Protein AF-A0A382W1J1-F1 (afdb_monomer_lite)

Structure (mmCIF, N/CA/C/O backbone):
data_AF-A0A382W1J1-F1
#
_entry.id   AF-A0A382W1J1-F1
#
loop_
_atom_site.group_PDB
_atom_site.id
_atom_site.type_symbol
_atom_site.label_atom_id
_atom_site.label_alt_id
_atom_site.label_comp_id
_atom_site.label_asym_id
_atom_site.label_entity_id
_atom_site.label_seq_id
_atom_site.pdbx_PDB_ins_code
_atom_site.Cartn_x
_atom_site.Cartn_y
_atom_site.Cartn_z
_atom_site.occupancy
_atom_site.B_iso_or_equiv
_atom_site.auth_seq_id
_atom_site.auth_comp_id
_atom_site.auth_asym_id
_atom_site.auth_atom_id
_atom_site.pdbx_PDB_model_num
ATOM 1 N N . THR A 1 1 ? 24.927 -1.829 -9.157 1.00 92.31 1 THR A N 1
ATOM 2 C CA . THR A 1 1 ? 23.643 -2.111 -9.835 1.00 92.31 1 THR A CA 1
ATOM 3 C C . THR A 1 1 ? 22.507 -2.369 -8.869 1.00 92.31 1 THR A C 1
ATOM 5 O O . THR A 1 1 ? 21.562 -1.602 -8.908 1.00 92.31 1 THR A O 1
ATOM 8 N N . PHE A 1 2 ? 22.600 -3.359 -7.969 1.00 94.81 2 PHE A N 1
ATOM 9 C CA . PHE A 1 2 ? 21.525 -3.687 -7.013 1.00 94.81 2 PHE A CA 1
ATOM 10 C C . PHE A 1 2 ? 20.925 -2.463 -6.293 1.00 94.81 2 PHE A C 1
ATOM 12 O O . PHE A 1 2 ? 19.729 -2.226 -6.403 1.00 94.81 2 PHE A O 1
ATOM 19 N N . LEU A 1 3 ? 21.763 -1.629 -5.662 1.00 96.56 3 LEU A N 1
ATOM 20 C CA . LEU A 1 3 ? 21.307 -0.434 -4.934 1.00 96.56 3 LEU A CA 1
ATOM 21 C C . LEU A 1 3 ? 20.592 0.605 -5.810 1.00 96.56 3 LEU A C 1
ATOM 23 O O . LEU A 1 3 ? 19.764 1.344 -5.303 1.00 96.56 3 LEU A O 1
ATOM 27 N N . LEU A 1 4 ? 20.888 0.680 -7.112 1.00 96.19 4 LEU A N 1
ATOM 28 C CA . LEU A 1 4 ? 20.143 1.568 -8.013 1.00 96.19 4 LEU A CA 1
ATOM 29 C C . LEU A 1 4 ? 18.718 1.044 -8.224 1.00 96.19 4 LEU A C 1
ATOM 31 O O . LEU A 1 4 ? 17.776 1.827 -8.263 1.00 96.19 4 LEU A O 1
ATOM 35 N N . GLY A 1 5 ? 18.552 -0.280 -8.299 1.00 94.50 5 GLY A N 1
ATOM 36 C CA . GLY A 1 5 ? 17.245 -0.921 -8.441 1.00 94.50 5 GLY A CA 1
ATOM 37 C C . GLY A 1 5 ? 16.321 -0.716 -7.242 1.00 94.50 5 GLY A C 1
ATOM 38 O O . GLY A 1 5 ? 15.107 -0.692 -7.407 1.00 94.50 5 GLY A O 1
ATOM 39 N N . THR A 1 6 ? 16.874 -0.494 -6.047 1.00 94.25 6 THR A N 1
ATOM 40 C CA . THR A 1 6 ? 16.085 -0.246 -4.832 1.00 94.25 6 THR A CA 1
ATOM 41 C C . THR A 1 6 ? 15.618 1.208 -4.691 1.00 94.25 6 THR A C 1
ATOM 43 O O . THR A 1 6 ? 14.900 1.527 -3.752 1.00 94.25 6 THR A O 1
ATOM 46 N N . MET A 1 7 ? 16.000 2.114 -5.603 1.00 93.94 7 MET A N 1
ATOM 47 C CA . MET A 1 7 ? 15.650 3.545 -5.536 1.00 93.94 7 MET A CA 1
ATOM 48 C C . MET A 1 7 ? 14.275 3.881 -6.138 1.00 93.94 7 MET A C 1
ATOM 50 O O . MET A 1 7 ? 13.914 5.057 -6.195 1.00 93.94 7 MET A O 1
ATOM 54 N N . LEU A 1 8 ? 13.510 2.870 -6.576 1.00 86.31 8 LEU A N 1
ATOM 55 C CA . LEU A 1 8 ? 12.153 2.928 -7.153 1.00 86.31 8 LEU A CA 1
ATOM 56 C C . LEU A 1 8 ? 12.030 3.634 -8.513 1.00 86.31 8 LEU A C 1
ATOM 58 O O . LEU A 1 8 ? 11.282 3.165 -9.369 1.00 86.31 8 LEU A O 1
ATOM 62 N N . GLY A 1 9 ? 12.734 4.748 -8.715 1.00 91.19 9 GLY A N 1
ATOM 63 C CA . GLY A 1 9 ? 12.686 5.553 -9.931 1.00 91.19 9 GLY A CA 1
ATOM 64 C C . GLY A 1 9 ? 13.569 6.801 -9.872 1.00 91.19 9 GLY A C 1
ATOM 65 O O . GLY A 1 9 ? 14.533 6.878 -9.104 1.00 91.19 9 GLY A O 1
ATOM 66 N N . GLY A 1 10 ? 13.244 7.791 -10.708 1.00 93.12 10 GLY A N 1
ATOM 67 C CA . GLY A 1 10 ? 13.960 9.067 -10.778 1.00 93.12 10 GLY A CA 1
ATOM 68 C C . GLY A 1 10 ? 15.378 8.914 -11.333 1.00 93.12 10 GLY A C 1
ATOM 69 O O . GLY A 1 10 ? 15.582 8.289 -12.371 1.00 93.12 10 GLY A O 1
ATOM 70 N N . TYR A 1 11 ? 16.371 9.467 -10.629 1.00 94.00 11 TYR A N 1
ATOM 71 C CA . TYR A 1 11 ? 17.765 9.519 -11.094 1.00 94.00 11 TYR A CA 1
ATOM 72 C C . TYR A 1 11 ? 18.415 8.148 -11.336 1.00 94.00 11 TYR A C 1
ATOM 74 O O . TYR A 1 11 ? 19.407 8.067 -12.054 1.00 94.00 11 TYR A O 1
ATOM 82 N N . SER A 1 12 ? 17.872 7.074 -10.758 1.00 95.50 12 SER A N 1
ATOM 83 C CA . SER A 1 12 ? 18.400 5.716 -10.931 1.00 95.50 12 SER A CA 1
ATOM 84 C C . SER A 1 12 ? 18.125 5.122 -12.317 1.00 95.50 12 SER A C 1
ATOM 86 O O . SER A 1 12 ? 18.888 4.267 -12.767 1.00 95.50 12 SER A O 1
ATOM 88 N N . ILE A 1 13 ? 17.068 5.570 -13.005 1.00 96.88 13 ILE A N 1
ATOM 89 C CA . ILE A 1 13 ? 16.537 4.892 -14.195 1.00 96.88 13 ILE A CA 1
ATOM 90 C C . ILE A 1 13 ? 17.520 4.928 -15.364 1.00 96.88 13 ILE A C 1
ATOM 92 O O . ILE A 1 13 ? 17.869 3.873 -15.884 1.00 96.88 13 ILE A O 1
ATOM 96 N N . ASN A 1 14 ? 18.024 6.105 -15.743 1.00 96.19 14 ASN A N 1
ATOM 97 C CA . ASN A 1 14 ? 18.955 6.208 -16.873 1.00 96.19 14 ASN A CA 1
ATOM 98 C C . ASN A 1 14 ? 20.249 5.427 -16.611 1.00 96.19 14 ASN A C 1
ATOM 100 O O . ASN A 1 14 ? 20.702 4.688 -17.478 1.00 96.19 14 ASN A O 1
ATOM 104 N N . SER A 1 15 ? 20.776 5.482 -15.383 1.00 96.94 15 SER A N 1
ATOM 105 C CA . SER A 1 15 ? 21.940 4.674 -15.012 1.00 96.94 15 SER A CA 1
ATOM 106 C C . SER A 1 15 ? 21.661 3.174 -15.114 1.00 96.94 15 SER A C 1
ATOM 108 O O . SER A 1 15 ? 22.522 2.433 -15.564 1.00 96.94 15 SER A O 1
ATOM 110 N N . LEU A 1 16 ? 20.474 2.698 -14.726 1.00 97.81 16 LEU A N 1
ATOM 111 C CA . LEU A 1 16 ? 20.108 1.290 -14.907 1.00 97.81 16 LEU A CA 1
ATOM 112 C C . LEU A 1 16 ? 20.005 0.903 -16.388 1.00 97.81 16 LEU A C 1
ATOM 114 O O . LEU A 1 16 ? 20.388 -0.209 -16.734 1.00 97.81 16 LEU A O 1
ATOM 118 N N . ILE A 1 17 ? 19.528 1.802 -17.252 1.00 97.69 17 ILE A N 1
ATOM 119 C CA . ILE A 1 17 ? 19.433 1.564 -18.699 1.00 97.69 17 ILE A CA 1
ATOM 120 C C . ILE A 1 17 ? 20.826 1.461 -19.328 1.00 97.69 17 ILE A C 1
ATOM 122 O O . ILE A 1 17 ? 21.066 0.531 -20.095 1.00 97.69 17 ILE A O 1
ATOM 126 N N . ASP A 1 18 ? 21.750 2.355 -18.970 1.00 97.44 18 ASP A N 1
ATOM 127 C CA . ASP A 1 18 ? 23.136 2.321 -19.459 1.00 97.44 18 ASP A CA 1
ATOM 128 C C . ASP A 1 18 ? 23.849 1.023 -19.039 1.00 97.44 18 ASP A C 1
ATOM 130 O O . ASP A 1 18 ? 24.614 0.431 -19.800 1.00 97.44 18 ASP A O 1
ATOM 134 N N . LEU A 1 19 ? 23.550 0.521 -17.836 1.00 98.06 19 LEU A N 1
ATOM 135 C CA . LEU A 1 19 ? 24.103 -0.735 -17.320 1.00 98.06 19 LEU A CA 1
ATOM 136 C C . LEU A 1 19 ? 23.607 -1.986 -18.075 1.00 98.06 19 LEU A C 1
ATOM 138 O O . LEU A 1 19 ? 24.171 -3.062 -17.888 1.00 98.06 19 LEU A O 1
ATOM 142 N N . LEU A 1 20 ? 22.597 -1.880 -18.949 1.00 98.12 20 LEU A N 1
ATOM 143 C CA . LEU A 1 20 ? 22.171 -2.991 -19.816 1.00 98.12 20 LEU A CA 1
ATOM 144 C C . LEU A 1 20 ? 23.195 -3.332 -20.907 1.00 98.12 20 LEU A C 1
ATOM 146 O O . LEU A 1 20 ? 23.093 -4.402 -21.507 1.00 98.12 20 LEU A O 1
ATOM 150 N N . ASP A 1 21 ? 24.153 -2.442 -21.174 1.00 97.50 21 ASP A N 1
ATOM 151 C CA . ASP A 1 21 ? 25.193 -2.629 -22.193 1.00 97.50 21 ASP A CA 1
ATOM 152 C C . ASP A 1 21 ? 26.496 -3.221 -21.626 1.00 97.50 21 ASP A C 1
ATOM 154 O O . ASP A 1 21 ? 27.476 -3.369 -22.353 1.00 97.50 21 ASP A O 1
ATOM 158 N N . ILE A 1 22 ? 26.522 -3.559 -20.332 1.00 97.94 22 ILE A N 1
ATOM 159 C CA . ILE A 1 22 ? 27.702 -4.086 -19.636 1.00 97.94 22 ILE A CA 1
ATOM 160 C C . ILE A 1 22 ? 27.385 -5.482 -19.095 1.00 97.94 22 ILE A C 1
ATOM 162 O O . ILE A 1 22 ? 26.578 -5.607 -18.169 1.00 97.94 22 ILE A O 1
ATOM 166 N N . ASP A 1 23 ? 28.046 -6.517 -19.621 1.00 96.69 23 ASP A N 1
ATOM 167 C CA . ASP A 1 23 ? 27.759 -7.932 -19.331 1.00 96.69 23 ASP A CA 1
ATOM 168 C C . ASP A 1 23 ? 27.715 -8.252 -17.827 1.00 96.69 23 ASP A C 1
ATOM 170 O O . ASP A 1 23 ? 26.811 -8.951 -17.366 1.00 96.69 23 ASP A O 1
ATOM 174 N N . GLU A 1 24 ? 28.629 -7.692 -17.026 1.00 97.56 24 GLU A N 1
ATOM 175 C CA . GLU A 1 24 ? 28.687 -7.935 -15.580 1.00 97.56 24 GLU A CA 1
ATOM 176 C C . GLU A 1 24 ? 27.502 -7.337 -14.807 1.00 97.56 24 GLU A C 1
ATOM 178 O O . GLU A 1 24 ? 27.236 -7.732 -13.669 1.00 97.56 24 GLU A O 1
ATOM 183 N N . THR A 1 25 ? 26.791 -6.366 -15.387 1.00 97.88 25 THR A N 1
ATOM 184 C CA . THR A 1 25 ? 25.726 -5.627 -14.694 1.00 97.88 25 THR A CA 1
ATOM 185 C C . THR A 1 25 ? 24.347 -5.768 -15.336 1.00 97.88 25 THR A C 1
ATOM 187 O O . THR A 1 25 ? 23.347 -5.585 -14.631 1.00 97.88 25 THR A O 1
ATOM 190 N N . ALA A 1 26 ? 24.279 -6.176 -16.605 1.00 97.56 26 ALA A N 1
ATOM 191 C CA . ALA A 1 26 ? 23.066 -6.203 -17.410 1.00 97.56 26 ALA A CA 1
ATOM 192 C C . ALA A 1 26 ? 21.951 -7.068 -16.811 1.00 97.56 26 ALA A C 1
ATOM 194 O O . ALA A 1 26 ? 20.813 -6.618 -16.719 1.00 97.56 26 ALA A O 1
ATOM 195 N N . GLU A 1 27 ? 22.259 -8.266 -16.305 1.00 97.88 27 GLU A N 1
ATOM 196 C CA . GLU A 1 27 ? 21.251 -9.150 -15.693 1.00 97.88 27 GLU A CA 1
ATOM 197 C C . GLU A 1 27 ? 20.629 -8.527 -14.428 1.00 97.88 27 GLU A C 1
ATOM 199 O O . GLU A 1 27 ? 19.420 -8.604 -14.209 1.00 97.88 27 GLU A O 1
ATOM 204 N N . THR A 1 28 ? 21.435 -7.856 -13.597 1.00 97.69 28 THR A N 1
ATOM 205 C CA . THR A 1 28 ? 20.925 -7.201 -12.379 1.00 97.69 28 THR A CA 1
ATOM 206 C C . THR A 1 28 ? 20.115 -5.950 -12.724 1.00 97.69 28 THR A C 1
ATOM 208 O O . THR A 1 28 ? 19.085 -5.696 -12.101 1.00 97.69 28 THR A O 1
ATOM 211 N N . ALA A 1 29 ? 20.550 -5.181 -13.727 1.00 98.00 29 ALA A N 1
ATOM 212 C CA . ALA A 1 29 ? 19.819 -4.015 -14.216 1.00 98.00 29 ALA A CA 1
ATOM 213 C C . ALA A 1 29 ? 18.485 -4.415 -14.866 1.00 98.00 29 ALA A C 1
ATOM 215 O O . ALA A 1 29 ? 17.458 -3.796 -14.594 1.00 98.00 29 ALA A O 1
ATOM 216 N N . CYS A 1 30 ? 18.485 -5.505 -15.639 1.00 98.19 30 CYS A N 1
ATOM 217 C CA . CYS A 1 30 ? 17.298 -6.108 -16.233 1.00 98.19 30 CYS A CA 1
ATOM 218 C C . CYS A 1 30 ? 16.258 -6.448 -15.167 1.00 98.19 30 CYS A C 1
ATOM 220 O O . CYS A 1 30 ? 15.118 -5.997 -15.262 1.00 98.19 30 CYS A O 1
ATOM 222 N N . LYS A 1 31 ? 16.651 -7.181 -14.116 1.00 97.00 31 LYS A N 1
ATOM 223 C CA . LYS A 1 31 ? 15.751 -7.537 -13.006 1.00 97.00 31 LYS A CA 1
ATOM 224 C C . LYS A 1 31 ? 15.167 -6.308 -12.315 1.00 97.00 31 LYS A C 1
ATOM 226 O O . LYS A 1 31 ? 13.970 -6.284 -12.039 1.00 97.00 31 LYS A O 1
ATOM 231 N N . ALA A 1 32 ? 15.991 -5.289 -12.072 1.00 96.75 32 ALA A N 1
ATOM 232 C CA . ALA A 1 32 ? 15.550 -4.047 -11.446 1.00 96.75 32 ALA A CA 1
ATOM 233 C C . ALA A 1 32 ? 14.515 -3.294 -12.302 1.00 96.75 32 ALA A C 1
ATOM 235 O O . ALA A 1 32 ? 13.447 -2.941 -11.808 1.00 96.75 32 ALA A O 1
ATOM 236 N N . LEU A 1 33 ? 14.802 -3.079 -13.590 1.00 97.62 33 LEU A N 1
ATOM 237 C CA . LEU A 1 33 ? 13.910 -2.351 -14.498 1.00 97.62 33 LEU A CA 1
ATOM 238 C C . LEU A 1 33 ? 12.616 -3.119 -14.801 1.00 97.62 33 LEU A C 1
ATOM 240 O O . LEU A 1 33 ? 11.568 -2.497 -14.942 1.00 97.62 33 LEU A O 1
ATOM 244 N N . SER A 1 34 ? 12.665 -4.453 -14.823 1.00 97.50 34 SER A N 1
ATOM 245 C CA . SER A 1 34 ? 11.489 -5.319 -15.016 1.00 97.50 34 SER A CA 1
ATOM 246 C C . SER A 1 34 ? 10.417 -5.110 -13.934 1.00 97.50 34 SER A C 1
ATOM 248 O O . SER A 1 34 ? 9.225 -5.156 -14.221 1.00 97.50 34 SER A O 1
ATOM 250 N N . HIS A 1 35 ? 10.833 -4.789 -12.702 1.00 95.25 35 HIS A N 1
ATOM 251 C CA . HIS A 1 35 ? 9.934 -4.547 -11.565 1.00 95.25 35 HIS A CA 1
ATOM 252 C C . HIS A 1 35 ? 9.675 -3.055 -11.286 1.00 95.25 35 HIS A C 1
ATOM 254 O O . HIS A 1 35 ? 8.890 -2.720 -10.396 1.00 95.25 35 HIS A O 1
ATOM 260 N N . SER A 1 36 ? 10.322 -2.141 -12.016 1.00 94.81 36 SER A N 1
ATOM 261 C CA . SER A 1 36 ? 10.115 -0.703 -11.841 1.00 94.81 36 SER A CA 1
ATOM 262 C C . SER A 1 36 ? 8.945 -0.217 -12.692 1.00 94.81 36 SER A C 1
ATOM 264 O O . SER A 1 36 ? 8.911 -0.411 -13.904 1.00 94.81 36 SER A O 1
ATOM 266 N N . ILE A 1 37 ? 7.993 0.460 -12.050 1.00 96.38 37 ILE A N 1
ATOM 267 C CA . ILE A 1 37 ? 6.827 1.067 -12.713 1.00 96.38 37 ILE A CA 1
ATOM 268 C C . ILE A 1 37 ? 7.016 2.567 -12.983 1.00 96.38 37 ILE A C 1
ATOM 270 O O . ILE A 1 37 ? 6.306 3.157 -13.793 1.00 96.38 37 ILE A O 1
ATOM 274 N N . LEU A 1 38 ? 7.989 3.203 -12.324 1.00 96.19 38 LEU A N 1
ATOM 275 C CA . LEU A 1 38 ? 8.254 4.645 -12.400 1.00 96.19 38 LEU A CA 1
ATOM 276 C C . LEU A 1 38 ? 9.214 4.980 -13.554 1.00 96.19 38 LEU A C 1
ATOM 278 O O . LEU A 1 38 ? 10.194 5.702 -13.372 1.00 96.19 38 LEU A O 1
ATOM 282 N N . ILE A 1 39 ? 8.929 4.431 -14.737 1.00 95.12 39 ILE A N 1
ATOM 283 C CA . ILE A 1 39 ? 9.782 4.521 -15.931 1.00 95.12 39 ILE A CA 1
ATOM 284 C C . ILE A 1 39 ? 9.547 5.820 -16.719 1.00 95.12 39 ILE A C 1
ATOM 286 O O . ILE A 1 39 ? 10.489 6.386 -17.267 1.00 95.12 39 ILE A O 1
ATOM 290 N N . TYR A 1 40 ? 8.305 6.316 -16.749 1.00 91.50 40 TYR A N 1
ATOM 291 C CA . TYR A 1 40 ? 7.906 7.600 -17.347 1.00 91.50 40 TYR A CA 1
ATOM 292 C C . TYR A 1 40 ? 8.577 7.909 -18.703 1.00 91.50 40 TYR A C 1
ATOM 294 O O . TYR A 1 40 ? 8.338 7.213 -19.689 1.00 91.50 40 TYR A O 1
ATOM 302 N N . GLU A 1 41 ? 9.393 8.965 -18.765 1.00 90.69 41 GLU A N 1
ATOM 303 C CA . GLU A 1 41 ? 10.059 9.458 -19.976 1.00 90.69 41 GLU A CA 1
ATOM 304 C C . GLU A 1 41 ? 11.098 8.482 -20.543 1.00 90.69 41 GLU A C 1
ATOM 306 O O . GLU A 1 41 ? 11.311 8.446 -21.753 1.00 90.69 41 GLU A O 1
ATOM 311 N N . ALA A 1 42 ? 11.682 7.628 -19.699 1.00 95.44 42 ALA A N 1
ATOM 312 C CA . ALA A 1 42 ? 12.686 6.653 -20.109 1.00 95.44 42 ALA A CA 1
ATOM 313 C C . ALA A 1 42 ? 12.083 5.422 -20.808 1.00 95.44 42 ALA A C 1
ATOM 315 O O . ALA A 1 42 ? 12.816 4.571 -21.312 1.00 95.44 42 ALA A O 1
ATOM 316 N N . TYR A 1 43 ? 10.749 5.327 -20.864 1.00 97.38 43 TYR A N 1
ATOM 317 C CA . TYR A 1 43 ? 10.035 4.216 -21.490 1.00 97.38 43 TYR A CA 1
ATOM 318 C C . TYR A 1 43 ? 10.475 3.995 -22.937 1.00 97.38 43 TYR A C 1
ATOM 320 O O . TYR A 1 43 ? 10.813 2.874 -23.316 1.00 97.38 43 TYR A O 1
ATOM 328 N N . GLN A 1 44 ? 10.501 5.072 -23.730 1.00 96.75 44 GLN A N 1
ATOM 329 C CA . GLN A 1 44 ? 10.843 4.975 -25.147 1.00 96.75 44 GLN A CA 1
ATOM 330 C C . GLN A 1 44 ? 12.293 4.524 -25.330 1.00 96.75 44 GLN A C 1
ATOM 332 O O . GLN A 1 44 ? 12.563 3.686 -26.179 1.00 96.75 44 GLN A O 1
ATOM 337 N N . SER A 1 45 ? 13.206 4.990 -24.474 1.00 95.94 45 SER A N 1
ATOM 338 C CA . SER A 1 45 ? 14.611 4.577 -24.500 1.00 95.94 45 SER A CA 1
ATOM 339 C C . SER A 1 45 ? 14.775 3.068 -24.301 1.00 95.94 45 SER A C 1
ATOM 341 O O . SER A 1 45 ? 15.576 2.443 -24.993 1.00 95.94 45 SER A O 1
ATOM 343 N N . VAL A 1 46 ? 14.009 2.461 -23.385 1.00 97.69 46 VAL A N 1
ATOM 344 C CA . VAL A 1 46 ? 14.032 1.001 -23.179 1.00 97.69 46 VAL A CA 1
ATOM 345 C C . VAL A 1 46 ? 13.393 0.269 -24.357 1.00 97.69 46 VAL A C 1
ATOM 347 O O . VAL A 1 46 ? 13.944 -0.731 -24.820 1.00 97.69 46 VAL A O 1
ATOM 350 N N . LEU A 1 47 ? 12.273 0.780 -24.876 1.00 97.75 47 LEU A N 1
ATOM 351 C CA . LEU A 1 47 ? 11.581 0.191 -26.020 1.00 97.75 47 LEU A CA 1
ATOM 352 C C . LEU A 1 47 ? 12.456 0.202 -27.284 1.00 97.75 47 LEU A C 1
ATOM 354 O O . LEU A 1 47 ? 12.639 -0.842 -27.902 1.00 97.75 47 LEU A O 1
ATOM 358 N N . ASP A 1 48 ? 13.078 1.328 -27.625 1.00 97.31 48 ASP A N 1
ATOM 359 C CA . ASP A 1 48 ? 13.971 1.444 -28.785 1.00 97.31 48 ASP A CA 1
ATOM 360 C C . ASP A 1 48 ? 15.212 0.553 -28.625 1.00 97.31 48 ASP A C 1
ATOM 362 O O . ASP A 1 48 ? 15.639 -0.132 -29.561 1.00 97.31 48 ASP A O 1
ATOM 366 N N . LYS A 1 49 ? 15.773 0.497 -27.408 1.00 97.88 49 LYS A N 1
ATOM 367 C CA . LYS A 1 49 ? 16.904 -0.382 -27.082 1.00 97.88 49 LYS A CA 1
ATOM 368 C C . LYS A 1 49 ? 16.534 -1.867 -27.206 1.00 97.88 49 LYS A C 1
ATOM 370 O O . LYS A 1 49 ? 17.379 -2.677 -27.591 1.00 97.88 49 LYS A O 1
ATOM 375 N N . SER A 1 50 ? 15.277 -2.238 -26.957 1.00 97.81 50 SER A N 1
ATOM 376 C CA . SER A 1 50 ? 14.800 -3.625 -27.073 1.00 97.81 50 SER A CA 1
ATOM 377 C C . SER A 1 50 ? 14.922 -4.214 -28.483 1.00 97.81 50 SER A C 1
ATOM 379 O O . SER A 1 50 ? 14.991 -5.434 -28.627 1.00 97.81 50 SER A O 1
ATOM 381 N N . ALA A 1 51 ? 15.032 -3.370 -29.516 1.00 96.62 51 ALA A N 1
ATOM 382 C CA . ALA A 1 51 ? 15.235 -3.814 -30.892 1.00 96.62 51 ALA A CA 1
ATOM 383 C C . ALA A 1 51 ? 16.593 -4.507 -31.119 1.00 96.62 51 ALA A C 1
ATOM 385 O O . ALA A 1 51 ? 16.745 -5.250 -32.087 1.00 96.62 51 ALA A O 1
ATOM 386 N N . HIS A 1 52 ? 17.587 -4.259 -30.257 1.00 96.75 52 HIS A N 1
ATOM 387 C CA . HIS A 1 52 ? 18.955 -4.758 -30.440 1.00 96.75 52 HIS A CA 1
ATOM 388 C C . HIS A 1 52 ? 19.659 -5.218 -29.151 1.00 96.75 52 HIS A C 1
ATOM 390 O O . HIS A 1 52 ? 20.726 -5.820 -29.238 1.00 96.75 52 HIS A O 1
ATOM 396 N N . ASN A 1 53 ? 19.085 -4.991 -27.964 1.00 98.12 53 ASN A N 1
ATOM 397 C CA . ASN A 1 53 ? 19.605 -5.494 -26.689 1.00 98.12 53 ASN A CA 1
ATOM 398 C C . ASN A 1 53 ? 18.632 -6.525 -26.083 1.00 98.12 53 ASN A C 1
ATOM 400 O O . ASN A 1 53 ? 17.477 -6.217 -25.776 1.00 98.12 53 ASN A O 1
ATOM 404 N N . ALA A 1 54 ? 19.114 -7.754 -25.874 1.00 98.12 54 ALA A N 1
ATOM 405 C CA . ALA A 1 54 ? 18.301 -8.863 -25.372 1.00 98.12 54 ALA A CA 1
ATOM 406 C C . ALA A 1 54 ? 17.758 -8.634 -23.948 1.00 98.12 54 ALA A C 1
ATOM 408 O O . ALA A 1 54 ? 16.665 -9.100 -23.633 1.00 98.12 54 ALA A O 1
ATOM 409 N N . TYR A 1 55 ? 18.476 -7.903 -23.091 1.00 98.50 55 TYR A N 1
ATOM 410 C CA . TYR A 1 55 ? 18.003 -7.556 -21.749 1.00 98.50 55 TYR A CA 1
ATOM 411 C C . TYR A 1 55 ? 16.901 -6.496 -21.796 1.00 98.50 55 TYR A C 1
ATOM 413 O O . TYR A 1 55 ? 15.889 -6.639 -21.118 1.00 98.50 55 TYR A O 1
ATOM 421 N N . ALA A 1 56 ? 17.038 -5.480 -22.652 1.00 98.38 56 ALA A N 1
ATOM 422 C CA . ALA A 1 56 ? 15.963 -4.515 -22.882 1.00 98.38 56 ALA A CA 1
ATOM 423 C C . ALA A 1 56 ? 14.697 -5.193 -23.432 1.00 98.38 56 ALA A C 1
ATOM 425 O O . ALA A 1 56 ? 13.591 -4.874 -23.000 1.00 98.38 56 ALA A O 1
ATOM 426 N N . LYS A 1 57 ? 14.846 -6.196 -24.310 1.00 98.44 57 LYS A N 1
ATOM 427 C CA . LYS A 1 57 ? 13.719 -7.021 -24.770 1.00 98.44 57 LYS A CA 1
ATOM 428 C C . LYS A 1 57 ? 13.044 -7.787 -23.633 1.00 98.44 57 LYS A C 1
ATOM 430 O O . LYS A 1 57 ? 11.820 -7.750 -23.546 1.00 98.44 57 LYS A O 1
ATOM 435 N N . LYS A 1 58 ? 13.817 -8.410 -22.735 1.00 98.50 58 LYS A N 1
ATOM 436 C CA . LYS A 1 58 ? 13.273 -9.070 -21.534 1.00 98.50 58 LYS A CA 1
ATOM 437 C C . LYS A 1 58 ? 12.483 -8.099 -20.650 1.00 98.50 58 LYS A C 1
ATOM 439 O O . LYS A 1 58 ? 11.412 -8.464 -20.185 1.00 98.50 58 LYS A O 1
ATOM 444 N N . ILE A 1 59 ? 12.978 -6.874 -20.450 1.00 98.56 59 ILE A N 1
ATOM 445 C CA . ILE A 1 59 ? 12.275 -5.844 -19.665 1.00 98.56 59 ILE A CA 1
ATOM 446 C C . ILE A 1 59 ? 10.920 -5.503 -20.302 1.00 98.56 59 ILE A C 1
ATOM 448 O O . ILE A 1 59 ? 9.900 -5.498 -19.619 1.00 98.56 59 ILE A O 1
ATOM 452 N N . VAL A 1 60 ? 10.895 -5.259 -21.616 1.00 98.50 60 VAL A N 1
ATOM 453 C CA . VAL A 1 60 ? 9.657 -4.963 -22.356 1.00 98.50 60 VAL A CA 1
ATOM 454 C C . VAL A 1 60 ? 8.657 -6.123 -22.255 1.00 98.50 60 VAL A C 1
ATOM 456 O O . VAL A 1 60 ? 7.475 -5.899 -21.998 1.00 98.50 60 VAL A O 1
ATOM 459 N N . ASP A 1 61 ? 9.123 -7.367 -22.382 1.00 98.38 61 ASP A N 1
ATOM 460 C CA . ASP A 1 61 ? 8.273 -8.557 -22.241 1.00 98.38 61 ASP A CA 1
ATOM 461 C C . ASP A 1 61 ? 7.739 -8.725 -20.808 1.00 98.38 61 ASP A C 1
ATOM 463 O O . ASP A 1 61 ? 6.577 -9.086 -20.603 1.00 98.38 61 ASP A O 1
ATOM 467 N N . SER A 1 62 ? 8.561 -8.407 -19.808 1.00 98.50 62 SER A N 1
ATOM 468 C CA . SER A 1 62 ? 8.191 -8.409 -18.390 1.00 98.50 62 SER A CA 1
ATOM 469 C C . SER A 1 62 ?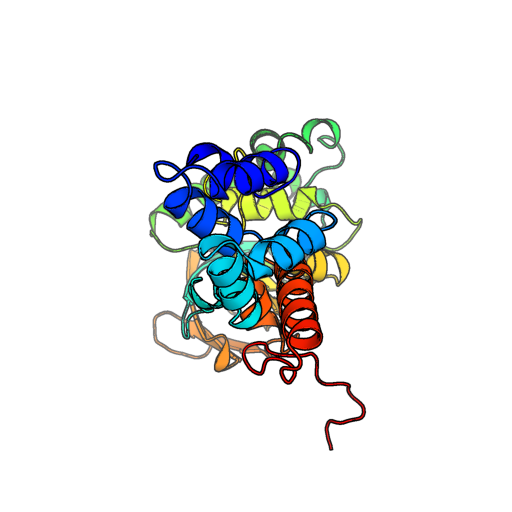 7.096 -7.376 -18.083 1.00 98.50 62 SER A C 1
ATOM 471 O O . SER A 1 62 ? 6.077 -7.692 -17.462 1.00 98.50 62 SER A O 1
ATOM 473 N N . TRP A 1 63 ? 7.218 -6.155 -18.614 1.00 98.56 63 TRP A N 1
ATOM 474 C CA . TRP A 1 63 ? 6.170 -5.138 -18.492 1.00 98.56 63 TRP A CA 1
ATOM 475 C C . TRP A 1 63 ? 4.876 -5.554 -19.192 1.00 98.56 63 TRP A C 1
ATOM 477 O O . TRP A 1 63 ? 3.795 -5.397 -18.618 1.00 98.56 63 TRP A O 1
A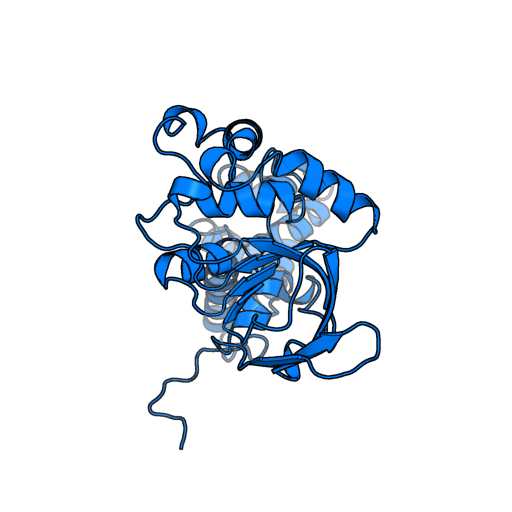TOM 487 N N . ALA A 1 64 ? 4.968 -6.129 -20.395 1.00 98.38 64 ALA A N 1
ATOM 488 C CA . ALA A 1 64 ? 3.813 -6.605 -21.154 1.00 98.38 64 ALA A CA 1
ATOM 489 C C . ALA A 1 64 ? 3.081 -7.781 -20.479 1.00 98.38 64 ALA A C 1
ATOM 491 O O . ALA A 1 64 ? 1.871 -7.941 -20.668 1.00 98.38 64 ALA A O 1
ATOM 492 N N . SER A 1 65 ? 3.799 -8.592 -19.698 1.00 97.88 65 SER A N 1
ATOM 493 C CA . SER A 1 65 ? 3.260 -9.716 -18.918 1.00 97.88 65 SER A CA 1
ATOM 494 C C . SER A 1 65 ? 2.875 -9.349 -17.480 1.00 97.88 65 SER A C 1
ATOM 496 O O . SER A 1 65 ? 2.371 -10.202 -16.756 1.00 97.88 65 SER A O 1
ATOM 498 N N . ALA A 1 66 ? 3.039 -8.080 -17.087 1.00 98.38 66 ALA A N 1
ATOM 499 C CA . ALA A 1 66 ? 2.732 -7.570 -15.750 1.00 98.38 66 ALA A CA 1
ATOM 500 C C . ALA A 1 66 ? 3.521 -8.246 -14.610 1.00 98.38 66 ALA A C 1
ATOM 502 O O . ALA A 1 66 ? 3.013 -8.358 -13.494 1.00 98.38 66 ALA A O 1
ATOM 503 N N . GLU A 1 67 ? 4.775 -8.650 -14.841 1.00 97.88 67 GLU A N 1
ATOM 504 C CA . GLU A 1 67 ? 5.583 -9.348 -13.824 1.00 97.88 67 GLU A CA 1
ATOM 505 C C . GLU A 1 67 ? 5.788 -8.511 -12.549 1.00 97.88 67 GLU A C 1
ATOM 507 O O . GLU A 1 67 ? 5.771 -9.048 -11.441 1.00 97.88 67 GLU A O 1
ATOM 512 N N . TRP A 1 68 ? 5.879 -7.180 -12.678 1.00 97.44 68 TRP A N 1
ATOM 513 C CA . TRP A 1 68 ? 5.948 -6.233 -11.552 1.00 97.44 68 TRP A CA 1
ATOM 514 C C . TRP A 1 68 ? 4.762 -6.360 -10.573 1.00 97.44 68 TRP A C 1
ATOM 516 O O . TRP A 1 68 ? 4.873 -5.979 -9.406 1.00 97.44 68 TRP A O 1
ATOM 526 N N . PHE A 1 69 ? 3.626 -6.869 -11.057 1.00 98.38 69 PHE A N 1
ATOM 527 C CA . PHE A 1 69 ? 2.401 -7.101 -10.302 1.00 98.38 69 PHE A CA 1
ATOM 528 C C . PHE A 1 69 ? 2.257 -8.573 -9.909 1.00 98.38 69 PHE A C 1
ATOM 530 O O . PHE A 1 69 ? 1.996 -8.874 -8.746 1.00 98.38 69 PHE A O 1
ATOM 537 N N . THR A 1 70 ? 2.461 -9.504 -10.848 1.00 97.69 70 THR A N 1
ATOM 538 C CA . THR A 1 70 ? 2.243 -10.938 -10.595 1.00 97.69 70 THR A CA 1
ATOM 539 C C . THR A 1 70 ? 3.282 -11.562 -9.664 1.00 97.69 70 THR A C 1
ATOM 541 O O . THR A 1 70 ? 3.002 -12.597 -9.066 1.00 97.69 70 THR A O 1
ATOM 544 N N . SER A 1 71 ? 4.453 -10.937 -9.514 1.00 96.06 71 SER A N 1
ATOM 545 C CA . SER A 1 71 ? 5.485 -11.325 -8.540 1.00 96.06 71 SER A CA 1
ATOM 546 C C . SER A 1 71 ? 5.152 -10.934 -7.095 1.00 96.06 71 SER A C 1
ATOM 548 O O . SER A 1 71 ? 5.786 -11.440 -6.173 1.00 96.06 71 SER A O 1
ATOM 550 N N . LYS A 1 72 ? 4.166 -10.051 -6.879 1.00 95.88 72 LYS A N 1
ATOM 551 C CA . LYS A 1 72 ? 3.708 -9.659 -5.540 1.00 95.88 72 LYS A CA 1
ATOM 552 C C . LYS A 1 72 ? 2.679 -10.644 -4.999 1.00 95.88 72 LYS A C 1
ATOM 554 O O . LYS A 1 72 ? 1.857 -11.160 -5.766 1.00 95.88 72 LYS A O 1
ATOM 559 N N . GLU A 1 73 ? 2.679 -10.825 -3.682 1.00 95.69 73 GLU A N 1
ATOM 560 C CA . GLU A 1 73 ? 1.687 -11.637 -2.974 1.00 95.69 73 GLU A CA 1
ATOM 561 C C . GLU A 1 73 ? 0.268 -11.084 -3.197 1.00 95.69 73 GLU A C 1
ATOM 563 O O . GLU A 1 73 ? 0.045 -9.880 -3.025 1.00 95.69 73 GLU A O 1
ATOM 568 N N . PRO A 1 74 ? -0.698 -11.916 -3.622 1.00 97.12 74 PRO A N 1
ATOM 569 C CA . PRO A 1 74 ? -2.084 -11.491 -3.757 1.00 97.12 74 PRO A CA 1
ATOM 570 C C . PRO A 1 74 ? -2.723 -11.220 -2.390 1.00 97.12 74 PRO A C 1
ATOM 572 O O . PRO A 1 74 ? -2.262 -11.717 -1.363 1.00 97.12 74 PRO A O 1
ATOM 575 N N . LEU A 1 75 ? -3.831 -10.467 -2.383 1.00 97.12 75 LEU A N 1
ATOM 576 C CA . LEU A 1 75 ? -4.665 -10.339 -1.187 1.00 97.12 75 LEU A CA 1
ATOM 577 C C . LEU A 1 75 ? -5.084 -11.752 -0.722 1.00 97.12 75 LEU A C 1
ATOM 579 O O . LEU A 1 75 ? -5.668 -12.487 -1.522 1.00 97.12 75 LEU A O 1
ATOM 583 N N . PRO A 1 76 ? -4.785 -12.158 0.524 1.00 97.12 76 PRO A N 1
ATOM 584 C CA . PRO A 1 76 ? -5.064 -13.512 0.987 1.00 97.12 76 PRO A CA 1
ATOM 585 C C . PRO A 1 76 ? -6.567 -13.755 1.160 1.00 97.12 76 PRO A C 1
ATOM 587 O O . PRO A 1 76 ? -7.342 -12.837 1.433 1.00 97.12 76 PRO A O 1
ATOM 590 N N . GLU A 1 77 ? -6.976 -15.022 1.064 1.00 97.50 77 GLU A N 1
ATOM 591 C CA . GLU A 1 77 ? -8.379 -15.420 1.250 1.00 97.50 77 GLU A CA 1
ATOM 592 C C . GLU A 1 77 ? -8.891 -15.192 2.677 1.00 97.50 77 GLU A C 1
ATOM 594 O O . GLU A 1 77 ? -10.087 -14.972 2.875 1.00 97.50 77 GLU A O 1
ATOM 599 N N . SER A 1 78 ? -7.983 -15.202 3.655 1.00 97.88 78 SER A N 1
ATOM 600 C CA . SER A 1 78 ? -8.272 -14.959 5.066 1.00 97.88 78 SER A CA 1
ATOM 601 C C . SER A 1 78 ? -7.144 -14.173 5.734 1.00 97.88 78 SER A C 1
ATOM 603 O O . SER A 1 78 ? -5.972 -14.514 5.559 1.00 97.88 78 SER A O 1
ATOM 605 N N . ILE A 1 79 ? -7.489 -13.177 6.549 1.00 98.12 79 ILE A N 1
ATOM 606 C CA . ILE A 1 79 ? -6.550 -12.351 7.317 1.00 98.12 79 ILE A CA 1
ATOM 607 C C . ILE A 1 79 ? -6.922 -12.435 8.795 1.00 98.12 79 ILE A C 1
ATOM 609 O O . ILE A 1 79 ? -8.003 -11.995 9.184 1.00 98.12 79 ILE A O 1
ATOM 613 N N . ASN A 1 80 ? -6.026 -12.969 9.623 1.00 98.38 80 ASN A N 1
ATOM 614 C CA . ASN A 1 80 ? -6.183 -12.924 11.076 1.00 98.38 80 ASN A CA 1
ATOM 615 C C . ASN A 1 80 ? -5.657 -11.592 11.600 1.00 98.38 80 ASN A C 1
ATOM 617 O O . ASN A 1 80 ? -4.529 -11.225 11.284 1.00 98.38 80 ASN A O 1
ATOM 621 N N . ALA A 1 81 ? -6.449 -10.891 12.404 1.00 98.44 81 ALA A N 1
ATOM 622 C CA . ALA A 1 81 ? -6.084 -9.589 12.946 1.00 98.44 81 ALA A CA 1
ATOM 623 C C . ALA A 1 81 ? -6.581 -9.413 14.384 1.00 98.44 81 ALA A C 1
ATOM 625 O O . ALA A 1 81 ? -7.532 -10.065 14.821 1.00 98.44 81 ALA A O 1
ATOM 626 N N . VAL A 1 82 ? -5.945 -8.495 15.108 1.00 98.75 82 VAL A N 1
ATOM 627 C CA . VAL A 1 82 ? -6.362 -8.061 16.444 1.00 98.75 82 VAL A CA 1
ATOM 628 C C . VAL A 1 82 ? -6.998 -6.683 16.353 1.00 98.75 82 VAL A C 1
ATOM 630 O O . VAL A 1 82 ? -6.439 -5.753 15.772 1.00 98.75 82 VAL A O 1
ATOM 633 N N . VAL A 1 83 ? -8.171 -6.536 16.953 1.00 98.75 83 VAL A N 1
ATOM 634 C CA . VAL A 1 83 ? -8.938 -5.291 16.920 1.00 98.75 83 VAL A CA 1
ATOM 635 C C . VAL A 1 83 ? -8.304 -4.233 17.829 1.00 98.75 83 VAL A C 1
ATOM 637 O O . VAL A 1 83 ? -8.233 -4.404 19.046 1.00 98.75 83 VAL A O 1
ATOM 640 N N . PHE A 1 84 ? -7.925 -3.092 17.250 1.00 98.75 84 PHE A N 1
ATOM 641 C CA . PHE A 1 84 ? -7.684 -1.840 17.965 1.00 98.75 84 PHE A CA 1
ATOM 642 C C . PHE A 1 84 ? -8.895 -0.919 17.770 1.00 98.75 84 PHE A C 1
ATOM 644 O O . PHE A 1 84 ? -9.046 -0.294 16.720 1.00 98.75 84 PHE A O 1
ATOM 651 N N . ARG A 1 85 ? -9.790 -0.857 18.764 1.00 98.06 85 ARG A N 1
ATOM 652 C CA . ARG A 1 85 ? -11.070 -0.137 18.658 1.00 98.06 85 ARG A CA 1
ATOM 653 C C . ARG A 1 85 ? -11.023 1.262 19.274 1.00 98.06 85 ARG A C 1
ATOM 655 O O . ARG A 1 85 ? -10.616 1.423 20.420 1.00 98.06 85 ARG A O 1
ATOM 662 N N . VAL A 1 86 ? -11.533 2.252 18.548 1.00 97.94 86 VAL A N 1
ATOM 663 C CA . VAL A 1 86 ? -11.808 3.605 19.045 1.00 97.94 86 VAL A CA 1
ATOM 664 C C . VAL A 1 86 ? -13.305 3.876 18.924 1.00 97.94 86 VAL A C 1
ATOM 666 O O . VAL A 1 86 ? -13.841 3.937 17.820 1.00 97.94 86 VAL A O 1
ATOM 669 N N . ASP A 1 87 ? -13.981 4.020 20.064 1.00 95.94 87 ASP A N 1
ATOM 670 C CA . ASP A 1 87 ? -15.429 4.235 20.106 1.00 95.94 87 ASP A CA 1
ATOM 671 C C . ASP A 1 87 ? -15.837 5.622 19.584 1.00 95.94 87 ASP A C 1
ATOM 673 O O . ASP A 1 87 ? -15.182 6.641 19.835 1.00 95.94 87 ASP A O 1
ATOM 677 N N . GLY A 1 88 ? -16.980 5.657 18.903 1.00 96.50 88 GLY A N 1
ATOM 678 C CA . GLY A 1 88 ? -17.577 6.846 18.323 1.00 96.50 88 GLY A CA 1
ATOM 679 C C . GLY A 1 88 ? -16.883 7.312 17.045 1.00 96.50 88 GLY A C 1
ATOM 680 O O . GLY A 1 88 ? -16.385 6.533 16.231 1.00 96.50 88 GLY A O 1
ATOM 681 N N . GLU A 1 89 ? -16.897 8.628 16.847 1.00 97.50 89 GLU A N 1
ATOM 682 C CA . GLU A 1 89 ? -16.271 9.264 15.693 1.00 97.50 89 GLU A CA 1
ATOM 683 C C . GLU A 1 89 ? -14.781 9.514 15.946 1.00 97.50 89 GLU A C 1
ATOM 685 O O . GLU A 1 89 ? -14.411 10.155 16.933 1.00 97.50 89 GLU A O 1
ATOM 690 N N . THR A 1 90 ? -13.938 9.049 15.026 1.00 97.88 90 THR A N 1
ATOM 691 C CA . THR A 1 90 ? -12.520 9.399 14.919 1.00 97.88 90 THR A CA 1
ATOM 692 C C . THR A 1 90 ? -12.350 10.471 13.851 1.00 97.88 90 THR A C 1
ATOM 694 O O . THR A 1 90 ? -12.454 10.195 12.651 1.00 97.88 90 THR A O 1
ATOM 697 N N . ASN A 1 91 ? -12.025 11.689 14.277 1.00 97.00 91 ASN A N 1
ATOM 698 C CA . ASN A 1 91 ? -11.663 12.767 13.371 1.00 97.00 91 ASN A CA 1
ATOM 699 C C . ASN A 1 91 ? -10.193 12.639 12.944 1.00 97.00 91 ASN A C 1
ATOM 701 O O . ASN A 1 91 ? -9.338 12.163 13.689 1.00 97.00 91 ASN A O 1
ATOM 705 N N . THR A 1 92 ? -9.851 13.137 11.761 1.00 96.56 92 THR A N 1
ATOM 706 C CA . THR A 1 92 ? -8.450 13.253 11.322 1.00 96.56 92 THR A CA 1
ATOM 707 C C . THR A 1 92 ? -7.567 14.065 12.279 1.00 96.56 92 THR A C 1
ATOM 709 O O . THR A 1 92 ? -6.365 13.813 12.322 1.00 96.56 92 THR A O 1
ATOM 712 N N . ASP A 1 93 ? -8.118 14.998 13.066 1.00 96.69 93 ASP A N 1
ATOM 713 C CA . ASP A 1 93 ? -7.376 15.702 14.126 1.00 96.69 93 ASP A CA 1
ATOM 714 C C . ASP A 1 93 ? -7.043 14.796 15.324 1.00 96.69 93 ASP A C 1
ATOM 716 O O . ASP A 1 93 ? -5.997 14.981 15.937 1.00 96.69 93 ASP A O 1
ATOM 720 N N . ASP A 1 94 ? -7.856 13.770 15.607 1.00 97.69 94 ASP A N 1
ATOM 721 C CA . ASP A 1 94 ? -7.548 12.778 16.646 1.00 97.69 94 ASP A CA 1
ATOM 722 C C . ASP A 1 94 ? -6.324 11.935 16.247 1.00 97.69 94 ASP A C 1
ATOM 724 O O . ASP A 1 94 ? -5.514 11.561 17.091 1.00 97.69 94 ASP A O 1
ATOM 728 N N . LEU A 1 95 ? -6.157 11.662 14.949 1.00 97.88 95 LEU A N 1
ATOM 729 C CA . LEU A 1 95 ? -5.034 10.894 14.392 1.00 97.88 95 LEU A CA 1
ATOM 730 C C . LEU A 1 95 ? -3.800 11.758 14.075 1.00 97.88 95 LEU A C 1
ATOM 732 O O . LEU A 1 95 ? -2.670 11.270 14.078 1.00 97.88 95 LEU A O 1
ATOM 736 N N . SER A 1 96 ? -4.022 13.035 13.756 1.00 97.62 96 SER A N 1
ATOM 737 C CA . SER A 1 96 ? -3.003 14.012 13.364 1.00 97.62 96 SER A CA 1
ATOM 738 C C . SER A 1 96 ? -3.379 15.407 13.885 1.00 97.62 96 SER A C 1
ATOM 740 O O . SER A 1 96 ? -3.915 16.239 13.127 1.00 97.62 96 SER A O 1
ATOM 742 N N . PRO A 1 97 ? -3.094 15.685 15.172 1.00 96.50 97 PRO A N 1
ATOM 743 C CA . PRO A 1 97 ? -3.490 16.929 15.820 1.00 96.50 97 PRO A CA 1
ATOM 744 C C . PRO A 1 97 ? -2.931 18.159 15.109 1.00 96.50 97 PRO A C 1
ATOM 746 O O . PRO A 1 97 ? -1.758 18.206 14.731 1.00 96.50 97 PRO A O 1
ATOM 749 N N . ALA A 1 98 ? -3.748 19.202 14.962 1.00 95.06 98 ALA A N 1
ATOM 750 C CA . ALA A 1 98 ? -3.314 20.462 14.358 1.00 95.06 98 ALA A CA 1
ATOM 751 C C . ALA A 1 98 ? -2.151 21.127 15.119 1.00 95.06 98 ALA A C 1
ATOM 753 O O . ALA A 1 98 ? -1.316 21.781 14.498 1.00 95.06 98 ALA A O 1
ATOM 754 N N . THR A 1 99 ? -2.061 20.922 16.439 1.00 95.81 99 THR A N 1
ATOM 755 C CA . THR A 1 99 ? -0.952 21.421 17.275 1.00 95.81 99 THR A CA 1
ATOM 756 C C . THR A 1 99 ? 0.395 20.806 16.895 1.00 95.81 99 THR A C 1
ATOM 758 O O . THR A 1 99 ? 1.421 21.457 17.050 1.00 95.81 99 THR A O 1
ATOM 761 N N . GLU A 1 100 ? 0.385 19.608 16.307 1.00 96.94 100 GLU A N 1
ATOM 762 C CA . GLU A 1 100 ? 1.577 18.885 15.852 1.00 96.94 100 GLU A CA 1
ATOM 763 C C . GLU A 1 100 ? 1.764 18.966 14.332 1.00 96.94 100 GLU A C 1
ATOM 765 O O . GLU A 1 100 ? 2.475 18.166 13.728 1.00 96.94 100 GLU A O 1
ATOM 770 N N . ALA A 1 101 ? 1.130 19.934 13.660 1.00 96.50 101 ALA A N 1
ATOM 771 C CA . ALA A 1 101 ? 1.206 20.044 12.203 1.00 96.50 101 ALA A CA 1
ATOM 772 C C . ALA A 1 101 ? 2.642 20.219 11.670 1.00 96.50 101 ALA A C 1
ATOM 774 O O . ALA A 1 101 ? 2.928 19.807 10.546 1.00 96.50 101 ALA A O 1
ATOM 775 N N . TRP A 1 102 ? 3.534 20.801 12.475 1.00 97.25 102 TRP A N 1
ATOM 776 C CA . TRP A 1 102 ? 4.937 21.045 12.142 1.00 97.25 102 TRP A CA 1
ATOM 777 C C . TRP A 1 102 ? 5.756 19.752 11.982 1.00 97.25 102 TRP A C 1
ATOM 779 O O . TRP A 1 102 ? 6.703 19.738 11.200 1.00 97.25 102 TRP A O 1
ATOM 789 N N . SER A 1 103 ? 5.379 18.666 12.670 1.00 97.94 103 SER A N 1
ATOM 790 C CA . SER A 1 103 ? 6.107 17.390 12.642 1.00 97.94 103 SER A CA 1
ATOM 791 C C . SER A 1 103 ? 5.621 16.431 11.555 1.00 97.94 103 SER A C 1
ATOM 793 O O . SER A 1 103 ? 6.278 15.432 11.302 1.00 97.94 103 SER A O 1
ATOM 795 N N . ARG A 1 104 ? 4.522 16.741 10.848 1.00 97.81 104 ARG A N 1
ATOM 796 C CA . ARG A 1 104 ? 3.900 15.868 9.826 1.00 97.81 104 ARG A CA 1
ATOM 797 C C . ARG A 1 104 ? 4.850 15.250 8.785 1.00 97.81 104 ARG A C 1
ATOM 799 O O . ARG A 1 104 ? 4.562 14.127 8.370 1.00 97.81 104 ARG A O 1
ATOM 806 N N . PRO A 1 105 ? 5.907 15.937 8.303 1.00 97.56 105 PRO A N 1
ATOM 807 C CA . PRO A 1 105 ? 6.849 15.336 7.357 1.00 97.56 105 PRO A CA 1
ATOM 808 C C . PRO A 1 105 ? 7.699 14.208 7.961 1.00 97.56 105 PRO A C 1
ATOM 810 O O . PRO A 1 105 ? 8.138 13.326 7.228 1.00 97.56 105 PRO A O 1
ATOM 813 N N . ASP A 1 106 ? 7.918 14.224 9.276 1.00 98.31 106 ASP A N 1
ATOM 814 C CA . ASP A 1 106 ? 8.608 13.177 10.026 1.00 98.31 106 ASP A CA 1
ATOM 815 C C . ASP A 1 106 ? 7.564 12.192 10.576 1.00 98.31 106 ASP A C 1
ATOM 817 O O . ASP A 1 106 ? 6.991 12.394 11.646 1.00 98.31 106 ASP A O 1
ATOM 821 N N . ILE A 1 107 ? 7.252 11.153 9.793 1.00 98.56 107 ILE A N 1
ATOM 822 C CA . ILE A 1 107 ? 6.180 10.191 10.105 1.00 98.56 107 ILE A CA 1
ATOM 823 C C . ILE A 1 107 ? 6.378 9.523 11.481 1.00 98.56 107 ILE A C 1
ATOM 825 O O . ILE A 1 107 ? 5.432 9.573 12.270 1.00 98.56 107 ILE A O 1
ATOM 829 N N . PRO A 1 108 ? 7.554 8.948 11.817 1.00 98.56 108 PRO A N 1
ATOM 830 C CA . PRO A 1 108 ? 7.778 8.337 13.128 1.00 98.56 108 PRO A CA 1
ATOM 831 C C . PRO A 1 108 ? 7.552 9.299 14.293 1.00 98.56 108 PRO A C 1
ATOM 833 O O . PRO A 1 108 ? 6.949 8.916 15.299 1.00 98.56 108 PRO A O 1
ATOM 836 N N . LEU A 1 109 ? 8.026 10.544 14.155 1.00 98.50 109 LEU A N 1
ATOM 837 C CA . LEU A 1 109 ? 7.865 11.577 15.172 1.00 98.50 109 LEU A CA 1
ATOM 838 C C . LEU A 1 109 ? 6.399 11.997 15.304 1.00 98.50 109 LEU A C 1
ATOM 840 O O . LEU A 1 109 ? 5.859 12.031 16.408 1.00 98.50 109 LEU A O 1
ATOM 844 N N . HIS A 1 110 ? 5.737 12.290 14.185 1.00 98.56 110 HIS A N 1
ATOM 845 C CA . HIS A 1 110 ? 4.351 12.744 14.181 1.00 98.56 110 HIS A CA 1
ATOM 846 C C . HIS A 1 110 ? 3.387 11.678 14.712 1.00 98.56 110 HIS A C 1
ATOM 848 O O . HIS A 1 110 ? 2.443 11.996 15.437 1.00 98.56 110 HIS A O 1
ATOM 854 N N . ALA A 1 111 ? 3.648 10.405 14.407 1.00 98.31 111 ALA A N 1
ATOM 855 C CA . ALA A 1 111 ? 2.831 9.282 14.852 1.00 98.31 111 ALA A CA 1
ATOM 856 C C . ALA A 1 111 ? 2.807 9.115 16.383 1.00 98.31 111 ALA A C 1
ATOM 858 O O . ALA A 1 111 ? 1.893 8.475 16.904 1.00 98.31 111 ALA A O 1
ATOM 859 N N . GLN A 1 112 ? 3.749 9.717 17.124 1.00 98.12 112 GLN A N 1
ATOM 860 C CA . GLN A 1 112 ? 3.721 9.728 18.593 1.00 98.12 112 GLN A CA 1
ATOM 861 C C . GLN A 1 112 ? 2.535 10.525 19.164 1.00 98.12 112 GLN A C 1
ATOM 863 O O . GLN A 1 112 ? 2.125 10.303 20.299 1.00 98.12 112 GLN A O 1
ATOM 868 N N . ALA A 1 113 ? 1.961 11.445 18.382 1.00 97.94 113 ALA A N 1
ATOM 869 C CA . ALA A 1 113 ? 0.826 12.269 18.793 1.00 97.94 113 ALA A CA 1
ATOM 870 C C . ALA A 1 113 ? -0.544 11.646 18.466 1.00 97.94 113 ALA A C 1
ATOM 872 O O . ALA A 1 113 ? -1.581 12.259 18.731 1.00 97.94 113 ALA A O 1
ATOM 873 N N . MET A 1 114 ? -0.572 10.447 17.878 1.00 98.25 114 MET A N 1
ATOM 874 C CA . MET A 1 114 ? -1.806 9.772 17.484 1.00 98.25 114 MET A CA 1
ATOM 875 C C . MET A 1 114 ? -2.683 9.454 18.707 1.00 98.25 114 MET A C 1
ATOM 877 O O . MET A 1 114 ? -2.242 8.803 19.649 1.00 98.25 114 MET A O 1
ATOM 881 N N . LEU A 1 115 ? -3.948 9.888 18.668 1.00 98.06 115 LEU A N 1
ATOM 882 C CA . LEU A 1 115 ? -5.025 9.610 19.632 1.00 98.06 115 LEU A CA 1
ATOM 883 C C . LEU A 1 115 ? -4.827 10.127 21.064 1.00 98.06 115 LEU A C 1
ATOM 885 O O . LEU A 1 115 ? -5.685 9.884 21.911 1.00 98.06 115 LEU A O 1
ATOM 889 N N . VAL A 1 116 ? -3.774 10.896 21.348 1.00 96.06 116 VAL A N 1
ATOM 890 C CA . VAL A 1 116 ? -3.427 11.332 22.719 1.00 96.06 116 VAL A CA 1
ATOM 891 C C . VAL A 1 116 ? -4.507 12.175 23.413 1.00 96.06 116 VAL A C 1
ATOM 893 O O . VAL A 1 116 ? -4.536 12.252 24.635 1.00 96.06 116 VAL A O 1
ATOM 896 N N . LYS A 1 117 ? -5.402 12.819 22.649 1.00 93.62 117 LYS A N 1
ATOM 897 C CA . LYS A 1 117 ? -6.546 13.591 23.180 1.00 93.62 117 LYS A CA 1
ATOM 898 C C . LYS A 1 117 ? -7.841 12.779 23.278 1.00 93.62 117 LYS A C 1
ATOM 900 O O . LYS A 1 117 ? -8.802 13.253 23.879 1.00 93.62 117 LYS A O 1
ATOM 905 N N . LYS A 1 118 ? -7.882 11.601 22.653 1.00 94.12 118 LYS A N 1
ATOM 906 C CA . LYS A 1 118 ? -9.086 10.779 22.473 1.00 94.12 118 LYS A CA 1
ATOM 907 C C . LYS A 1 118 ? -9.098 9.558 23.387 1.00 94.12 118 LYS A C 1
ATOM 909 O O . LYS A 1 118 ? -10.161 9.139 23.830 1.00 94.12 118 LYS A O 1
ATOM 914 N N . MET A 1 119 ? -7.925 8.994 23.655 1.00 94.31 119 MET A N 1
ATOM 915 C CA . MET A 1 119 ? -7.741 7.764 24.414 1.00 94.31 119 MET A CA 1
ATOM 916 C C . MET A 1 119 ? -6.592 7.941 25.406 1.00 94.31 119 MET A C 1
ATOM 918 O O . MET A 1 119 ? -5.612 8.623 25.107 1.00 94.31 119 MET A O 1
ATOM 922 N N . ASP A 1 120 ? -6.705 7.315 26.577 1.00 93.94 120 ASP A N 1
ATOM 923 C CA . ASP A 1 120 ? -5.594 7.239 27.524 1.00 93.94 120 ASP A CA 1
ATOM 924 C C . ASP A 1 120 ? -4.559 6.218 27.034 1.00 93.94 120 ASP A C 1
ATOM 926 O O . ASP A 1 120 ? -4.913 5.098 26.666 1.00 93.94 120 ASP A O 1
ATOM 930 N N . LYS A 1 121 ? -3.281 6.610 27.017 1.00 95.19 121 LYS A N 1
ATOM 931 C CA . LYS A 1 121 ? -2.139 5.752 26.642 1.00 95.19 121 LYS A CA 1
ATOM 932 C C . LYS A 1 121 ? -2.365 4.907 25.362 1.00 95.19 121 LYS A C 1
ATOM 934 O O . LYS A 1 121 ? -2.194 3.681 25.385 1.00 95.19 121 LYS A O 1
ATOM 939 N N . PRO A 1 122 ? -2.705 5.528 24.214 1.00 96.94 122 PRO A N 1
ATOM 940 C CA . PRO A 1 122 ? -3.025 4.794 22.988 1.00 96.94 122 PRO A CA 1
ATOM 941 C C . PRO A 1 122 ? -1.843 3.959 22.481 1.00 96.94 122 PRO A C 1
ATOM 943 O O . PRO A 1 122 ? -2.030 2.820 22.062 1.00 96.94 122 PRO A O 1
ATOM 946 N N . LEU A 1 123 ? -0.617 4.483 22.576 1.00 97.62 123 LEU A N 1
ATOM 947 C CA . LEU A 1 123 ? 0.579 3.784 22.100 1.00 97.62 123 LEU A CA 1
ATOM 948 C C . LEU A 1 123 ? 0.942 2.580 22.978 1.00 97.62 123 LEU A C 1
ATOM 950 O O . LEU A 1 123 ? 1.269 1.526 22.448 1.00 97.62 123 LEU A O 1
ATOM 954 N N . GLU A 1 124 ? 0.814 2.688 24.305 1.00 98.06 124 GLU A N 1
ATOM 955 C CA . GLU A 1 124 ? 1.014 1.538 25.205 1.00 98.06 124 GLU A CA 1
ATOM 956 C C . GLU A 1 124 ? -0.007 0.427 24.910 1.00 98.06 124 GLU A C 1
ATOM 958 O O . GLU A 1 124 ? 0.325 -0.757 24.943 1.00 98.06 124 GLU A O 1
ATOM 963 N N . THR A 1 125 ? -1.245 0.808 24.576 1.00 98.12 125 THR A N 1
ATOM 964 C CA . THR A 1 125 ? -2.289 -0.140 24.170 1.00 98.12 125 THR A CA 1
ATOM 965 C C . THR A 1 125 ? -1.926 -0.839 22.861 1.00 98.12 125 THR A C 1
ATOM 967 O O . THR A 1 125 ? -2.042 -2.059 22.779 1.00 98.12 125 THR A O 1
ATOM 970 N N . ILE A 1 126 ? -1.445 -0.095 21.859 1.00 98.19 126 ILE A N 1
ATOM 971 C CA . ILE A 1 126 ? -0.972 -0.656 20.584 1.00 98.19 126 ILE A CA 1
ATOM 972 C C . ILE A 1 126 ? 0.145 -1.675 20.826 1.00 98.19 126 ILE A C 1
ATOM 974 O O . ILE A 1 126 ? 0.049 -2.801 20.342 1.00 98.19 126 ILE A O 1
ATOM 978 N N . GLU A 1 127 ? 1.170 -1.316 21.601 1.00 98.00 127 GLU A N 1
ATOM 979 C CA . GLU A 1 127 ? 2.304 -2.209 21.862 1.00 98.00 127 GLU A CA 1
ATOM 980 C C . GLU A 1 127 ? 1.872 -3.481 22.598 1.00 98.00 127 GLU A C 1
ATOM 982 O O . GLU A 1 127 ? 2.251 -4.579 22.197 1.00 98.00 127 GLU A O 1
ATOM 987 N N . LYS A 1 128 ? 0.978 -3.367 23.588 1.00 98.25 128 LYS A N 1
ATOM 988 C CA . LYS A 1 128 ? 0.412 -4.534 24.277 1.00 98.25 128 LYS A CA 1
ATOM 989 C C . LYS A 1 128 ? -0.363 -5.458 23.333 1.00 98.25 128 LYS A C 1
ATOM 991 O O . LYS A 1 128 ? -0.319 -6.674 23.484 1.00 98.25 128 LYS A O 1
ATOM 996 N N . LEU A 1 129 ? -1.107 -4.910 22.373 1.00 98.19 129 LEU A N 1
ATOM 997 C CA . LEU A 1 129 ? -1.847 -5.730 21.410 1.00 98.19 129 LEU A CA 1
ATOM 998 C C . LEU A 1 129 ? -0.918 -6.422 20.408 1.00 98.19 129 LEU A C 1
ATOM 1000 O O . LEU A 1 129 ? -1.192 -7.560 20.031 1.00 98.19 129 LEU A O 1
ATOM 1004 N N . LYS A 1 130 ? 0.197 -5.784 20.024 1.00 97.50 130 LYS A N 1
ATOM 1005 C CA . LYS A 1 130 ? 1.216 -6.391 19.151 1.00 97.50 130 LYS A CA 1
ATOM 1006 C C . LYS A 1 130 ? 1.873 -7.629 19.764 1.00 97.50 130 LYS A C 1
ATOM 1008 O O . LYS A 1 130 ? 2.306 -8.499 19.013 1.00 97.50 130 LYS A O 1
ATOM 1013 N N . GLU A 1 131 ? 1.891 -7.768 21.093 1.00 97.56 131 GLU A N 1
ATOM 1014 C CA . GLU A 1 131 ? 2.396 -8.975 21.777 1.00 97.56 131 GLU A CA 1
ATOM 1015 C C . GLU A 1 131 ? 1.660 -10.260 21.355 1.00 97.56 131 GLU A C 1
ATOM 1017 O O . GLU A 1 131 ? 2.208 -11.353 21.486 1.00 97.56 131 GLU A O 1
ATOM 1022 N N . LYS A 1 132 ? 0.445 -10.148 20.797 1.00 96.38 132 LYS A N 1
ATOM 1023 C CA . LYS A 1 132 ? -0.304 -11.284 20.239 1.00 96.38 132 LYS A CA 1
ATOM 1024 C C . LYS A 1 132 ? 0.283 -11.840 18.934 1.00 96.38 132 LYS A C 1
ATOM 1026 O O . LYS A 1 132 ? -0.126 -12.914 18.507 1.00 96.38 132 LYS A O 1
ATOM 1031 N N . GLY A 1 133 ? 1.211 -11.130 18.289 1.00 96.69 133 GLY A N 1
ATOM 1032 C CA . GLY A 1 133 ? 1.888 -11.593 17.071 1.00 96.69 133 GLY A CA 1
ATOM 1033 C C . GLY A 1 133 ? 1.022 -11.593 15.805 1.00 96.69 133 GLY A C 1
ATOM 1034 O O . GLY A 1 133 ? 1.400 -12.210 14.814 1.00 96.69 133 GLY A O 1
ATOM 1035 N N . LEU A 1 134 ? -0.126 -10.912 15.832 1.00 97.62 134 LEU A N 1
ATOM 1036 C CA . LEU A 1 134 ? -1.028 -10.728 14.693 1.00 97.62 134 LEU A CA 1
ATOM 1037 C C . LEU A 1 134 ? -1.059 -9.249 14.273 1.00 97.62 134 LEU A C 1
ATOM 1039 O O . LEU A 1 134 ? -0.855 -8.377 15.125 1.00 97.62 134 LEU A O 1
ATOM 1043 N N . PRO A 1 135 ? -1.337 -8.940 12.992 1.00 97.75 135 PRO A N 1
ATOM 1044 C CA . PRO A 1 135 ? -1.518 -7.562 12.547 1.00 97.75 135 PRO A CA 1
ATOM 1045 C C . PRO A 1 135 ? -2.693 -6.902 13.276 1.00 97.75 135 PRO A C 1
ATOM 1047 O O . PRO A 1 135 ? -3.666 -7.558 13.658 1.00 97.75 135 PRO A O 1
ATOM 1050 N N . LEU A 1 136 ? -2.614 -5.585 13.460 1.00 98.69 136 LEU A N 1
ATOM 1051 C CA . LEU A 1 136 ? -3.686 -4.814 14.086 1.00 98.69 136 LEU A CA 1
ATOM 1052 C C . LEU A 1 136 ? -4.655 -4.278 13.028 1.00 98.69 136 LEU A C 1
ATOM 1054 O O . LEU A 1 136 ? -4.236 -3.775 11.987 1.00 98.69 136 LEU A O 1
ATOM 1058 N N . ALA A 1 137 ? -5.951 -4.330 13.329 1.00 98.69 137 ALA A N 1
ATOM 1059 C CA . ALA A 1 137 ? -6.991 -3.657 12.561 1.00 98.69 137 ALA A CA 1
ATOM 1060 C C . ALA A 1 137 ? -7.479 -2.424 13.325 1.00 98.69 137 ALA A C 1
ATOM 1062 O O . ALA A 1 137 ? -7.938 -2.540 14.463 1.00 98.69 137 ALA A O 1
ATOM 1063 N N . TYR A 1 138 ? -7.405 -1.249 12.699 1.00 98.81 138 TYR A N 1
ATOM 1064 C CA . TYR A 1 138 ? -8.001 -0.037 13.248 1.00 98.81 138 TYR A CA 1
ATOM 1065 C C . TYR A 1 138 ? -9.519 -0.107 13.082 1.00 98.81 138 TYR A C 1
ATOM 1067 O O . TYR A 1 138 ? -9.998 -0.206 11.955 1.00 98.81 138 TYR A O 1
ATOM 1075 N N . VAL A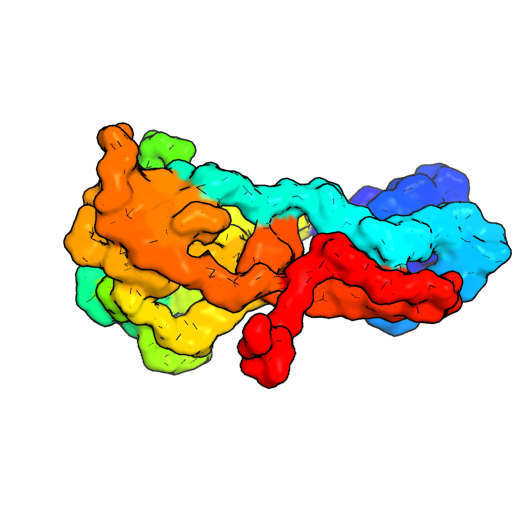 1 139 ? -10.278 -0.036 14.174 1.00 98.81 139 VAL A N 1
ATOM 1076 C CA . VAL A 1 139 ? -11.742 -0.164 14.157 1.00 98.81 139 VAL A CA 1
ATOM 1077 C C . VAL A 1 139 ? -12.400 1.066 14.775 1.00 98.81 139 VAL A C 1
ATOM 1079 O O . VAL A 1 139 ? -12.038 1.461 15.881 1.00 98.81 139 VAL A O 1
ATOM 1082 N N . GLY A 1 140 ? -13.397 1.650 14.107 1.00 98.25 140 GLY A N 1
ATOM 1083 C CA . GLY A 1 140 ? -14.194 2.745 14.672 1.00 98.25 140 GLY A CA 1
ATOM 1084 C C . GLY A 1 140 ? -15.610 2.828 14.106 1.00 98.25 140 GLY A C 1
ATOM 1085 O O . GLY A 1 140 ? -15.882 2.332 13.015 1.00 98.25 140 GLY A O 1
ATOM 1086 N N . ASP A 1 141 ? -16.530 3.460 14.838 1.00 98.12 141 ASP A N 1
ATOM 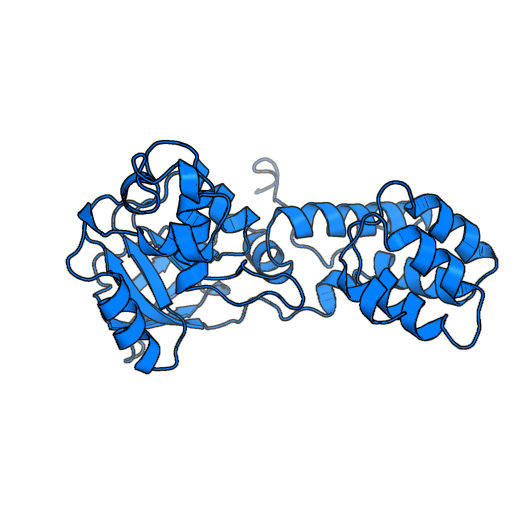1087 C CA . ASP A 1 141 ? -17.925 3.580 14.386 1.00 98.12 141 ASP A CA 1
ATOM 1088 C C . ASP A 1 141 ? -18.025 4.534 13.183 1.00 98.12 141 ASP A C 1
ATOM 1090 O O . ASP A 1 141 ? -18.663 4.220 12.179 1.00 98.12 141 ASP A O 1
ATOM 1094 N N . VAL A 1 142 ? -17.325 5.673 13.249 1.00 98.25 142 VAL A N 1
ATOM 1095 C CA . VAL A 1 142 ? -17.136 6.603 12.126 1.00 98.25 142 VAL A CA 1
ATOM 1096 C C . VAL A 1 142 ? -15.661 6.997 12.053 1.00 98.25 142 VAL A C 1
ATOM 1098 O O . VAL A 1 142 ? -15.107 7.486 13.034 1.00 98.25 142 VAL A O 1
ATOM 1101 N N . VAL A 1 143 ? -15.007 6.807 10.907 1.00 98.19 143 VAL A N 1
ATOM 1102 C CA . VAL A 1 143 ? -13.549 6.945 10.773 1.00 98.19 143 VAL A CA 1
ATOM 1103 C C . VAL A 1 143 ? -13.166 8.007 9.746 1.00 98.19 143 VAL A C 1
ATOM 1105 O O . VAL A 1 143 ? -13.644 8.013 8.610 1.00 98.19 143 VAL A O 1
ATOM 1108 N N . GLY A 1 144 ? -12.231 8.877 10.126 1.00 96.75 144 GLY A N 1
ATOM 1109 C CA . GLY A 1 144 ? -11.497 9.730 9.195 1.00 96.75 144 GLY A CA 1
ATOM 1110 C C . GLY A 1 144 ? -12.237 10.990 8.755 1.00 96.75 144 GLY A C 1
ATOM 1111 O O . GLY A 1 144 ? -11.923 11.552 7.705 1.00 96.75 144 GLY A O 1
ATOM 1112 N N . THR A 1 145 ? -13.217 11.452 9.528 1.00 96.00 145 THR A N 1
ATOM 1113 C CA . THR A 1 145 ? -13.932 12.699 9.234 1.00 96.00 145 THR A CA 1
ATOM 1114 C C . THR A 1 145 ? -13.025 13.927 9.375 1.00 96.00 145 THR A C 1
ATOM 1116 O O . THR A 1 145 ? -11.936 13.896 9.961 1.00 96.00 145 THR A O 1
ATOM 1119 N N . GLY A 1 146 ? -13.478 15.053 8.825 1.00 91.25 146 GLY A N 1
ATOM 1120 C CA . GLY A 1 146 ? -12.756 16.320 8.881 1.00 91.25 146 GLY A CA 1
ATOM 1121 C C . GLY A 1 146 ? -11.847 16.553 7.675 1.00 91.25 146 GLY A C 1
ATOM 1122 O O . GLY A 1 146 ? -12.175 16.208 6.542 1.00 91.25 146 GLY A O 1
ATOM 1123 N N . SER A 1 147 ? -10.734 17.247 7.906 1.00 84.81 147 SER A N 1
ATOM 1124 C CA . SER A 1 147 ? -9.874 17.749 6.832 1.00 84.81 147 SER A CA 1
ATOM 1125 C C . SER A 1 147 ? -9.033 16.657 6.171 1.00 84.81 147 SER A C 1
ATOM 1127 O O . SER A 1 147 ? -8.518 15.773 6.849 1.00 84.81 147 SER A O 1
ATOM 1129 N N . SER A 1 148 ? -8.782 16.797 4.867 1.00 86.12 148 SER A N 1
ATOM 1130 C CA . SER A 1 148 ? -7.821 15.950 4.154 1.00 86.12 148 SER A CA 1
ATOM 1131 C C . SER A 1 148 ? -6.414 16.123 4.731 1.00 86.12 148 SER A C 1
ATOM 1133 O O . SER A 1 148 ? -5.787 17.174 4.575 1.00 86.12 148 SER A O 1
ATOM 1135 N N . ARG A 1 149 ? -5.925 15.103 5.442 1.00 88.56 149 ARG A N 1
ATOM 1136 C CA . ARG A 1 149 ? -4.594 15.087 6.057 1.00 88.56 149 ARG A CA 1
ATOM 1137 C C . ARG A 1 149 ? -3.979 13.706 5.907 1.00 88.56 149 ARG A C 1
ATOM 1139 O O . ARG A 1 149 ? -4.267 12.808 6.691 1.00 88.56 149 ARG A O 1
ATOM 1146 N N . LYS A 1 150 ? -3.065 13.554 4.945 1.00 95.06 150 LYS A N 1
ATOM 1147 C CA . LYS A 1 150 ? -2.311 12.303 4.746 1.00 95.06 150 LYS A CA 1
ATOM 1148 C C . LYS A 1 150 ? -1.544 11.863 6.000 1.00 95.06 150 LYS A C 1
ATOM 1150 O O . LYS A 1 150 ? -1.367 10.676 6.233 1.00 95.06 150 LYS A O 1
ATOM 1155 N N . SER A 1 151 ? -1.146 12.804 6.852 1.00 97.31 151 SER A N 1
ATOM 1156 C CA . SER A 1 151 ? -0.515 12.497 8.136 1.00 97.31 151 SER A CA 1
ATOM 1157 C C . SER A 1 151 ? -1.388 11.643 9.063 1.00 97.31 151 SER A C 1
ATOM 1159 O O . SER A 1 151 ? -0.834 10.864 9.825 1.00 97.31 151 SER A O 1
ATOM 1161 N N . ALA A 1 152 ? -2.723 11.723 8.974 1.00 97.81 152 ALA A N 1
ATOM 1162 C CA . ALA A 1 152 ? -3.619 10.887 9.773 1.00 97.81 152 ALA A CA 1
ATOM 1163 C C . ALA A 1 152 ? -3.481 9.400 9.416 1.00 97.81 152 ALA A C 1
ATOM 1165 O O . ALA A 1 152 ? -3.277 8.580 10.308 1.00 97.81 152 ALA A O 1
ATOM 1166 N N . ILE A 1 153 ? -3.520 9.054 8.120 1.00 97.81 153 ILE A N 1
ATOM 1167 C CA . ILE A 1 153 ? -3.290 7.665 7.700 1.00 97.81 153 ILE A CA 1
ATOM 1168 C C . ILE A 1 153 ? -1.841 7.247 7.963 1.00 97.81 153 ILE A C 1
ATOM 1170 O O . ILE A 1 153 ? -1.611 6.132 8.409 1.00 97.81 153 ILE A O 1
ATOM 1174 N N . ASN A 1 154 ? -0.864 8.145 7.768 1.00 98.12 154 ASN A N 1
ATOM 1175 C CA . ASN A 1 154 ? 0.540 7.822 8.017 1.00 98.12 154 ASN A CA 1
ATOM 1176 C C . ASN A 1 154 ? 0.761 7.406 9.477 1.00 98.12 154 ASN A C 1
ATOM 1178 O O . ASN A 1 154 ? 1.488 6.451 9.708 1.00 98.12 154 ASN A O 1
ATOM 1182 N N . SER A 1 155 ? 0.122 8.078 10.443 1.00 98.38 155 SER A N 1
ATOM 1183 C CA . SER A 1 155 ? 0.195 7.695 11.857 1.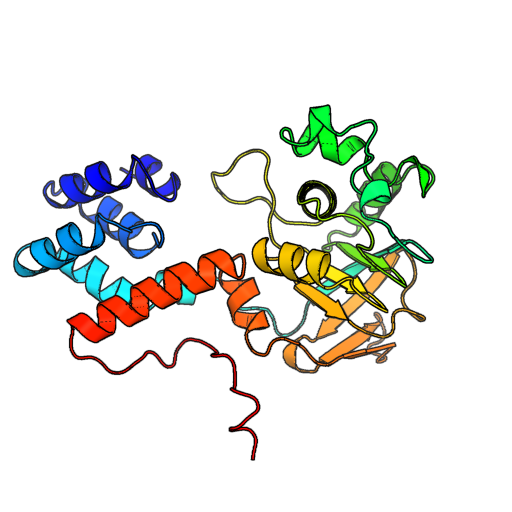00 98.38 155 SER A CA 1
ATOM 1184 C C . SER A 1 155 ? -0.398 6.307 12.111 1.00 98.38 155 SER A C 1
ATOM 1186 O O . SER A 1 155 ? 0.222 5.500 12.800 1.00 98.38 155 SER A O 1
ATOM 1188 N N . VAL A 1 156 ? -1.563 6.002 11.523 1.00 98.38 156 VAL A N 1
ATOM 1189 C CA . VAL A 1 156 ? -2.192 4.674 11.642 1.00 98.38 156 VAL A CA 1
ATOM 1190 C C . VAL A 1 156 ? -1.271 3.595 11.068 1.00 98.38 156 VAL A C 1
ATOM 1192 O O . VAL A 1 156 ? -0.964 2.622 11.751 1.00 98.38 156 VAL A O 1
ATOM 1195 N N . LEU A 1 157 ? -0.767 3.787 9.846 1.00 98.38 157 LEU A N 1
ATOM 1196 C CA . LEU A 1 157 ? 0.088 2.807 9.169 1.00 98.38 157 LEU A CA 1
ATOM 1197 C C . LEU A 1 157 ? 1.478 2.692 9.793 1.00 98.38 157 LEU A C 1
ATOM 1199 O O . LEU A 1 157 ? 2.076 1.621 9.765 1.00 98.38 157 LEU A O 1
ATOM 1203 N N . TRP A 1 158 ? 2.001 3.761 10.391 1.00 98.62 158 TRP A N 1
ATOM 1204 C CA . TRP A 1 158 ? 3.250 3.684 11.144 1.00 98.62 158 TRP A CA 1
ATOM 1205 C C . TRP A 1 158 ? 3.150 2.666 12.284 1.00 98.62 158 TRP A C 1
ATOM 1207 O O . TRP A 1 158 ? 4.072 1.887 12.511 1.00 98.62 158 TRP A O 1
ATOM 1217 N N . HIS A 1 159 ? 2.004 2.633 12.965 1.00 98.38 159 HIS A N 1
ATOM 1218 C CA . HIS A 1 159 ? 1.791 1.743 14.102 1.00 98.38 159 HIS A CA 1
ATOM 1219 C C . HIS A 1 159 ? 1.219 0.372 13.733 1.00 98.38 159 HIS A C 1
ATOM 1221 O O . HIS A 1 159 ? 1.464 -0.579 14.473 1.00 98.38 159 HIS A O 1
ATOM 1227 N N . MET A 1 160 ? 0.454 0.267 12.643 1.00 98.00 160 MET A N 1
ATOM 1228 C CA . MET A 1 160 ? -0.359 -0.920 12.309 1.00 98.00 160 MET A CA 1
ATOM 1229 C C . MET A 1 160 ? -0.129 -1.468 10.894 1.00 98.00 160 MET A C 1
ATOM 1231 O O . MET A 1 160 ? -0.739 -2.465 10.519 1.00 98.00 160 MET A O 1
ATOM 1235 N N . GLY A 1 161 ? 0.700 -0.801 10.097 1.00 97.12 161 GLY A N 1
ATOM 1236 C CA . GLY A 1 161 ? 1.106 -1.249 8.770 1.00 97.12 161 GLY A CA 1
ATOM 1237 C C . GLY A 1 161 ? 2.449 -1.975 8.788 1.00 97.12 161 GLY A C 1
ATOM 1238 O O . GLY A 1 161 ? 3.011 -2.283 9.838 1.00 97.12 161 GLY A O 1
ATOM 1239 N N . GLU A 1 162 ? 2.982 -2.197 7.595 1.00 95.56 162 GLU A N 1
ATOM 1240 C CA . GLU A 1 162 ? 4.207 -2.951 7.346 1.00 95.56 162 GLU A CA 1
ATOM 1241 C C . GLU A 1 162 ? 5.299 -2.045 6.777 1.00 95.56 162 GLU A C 1
ATOM 1243 O O . GLU A 1 162 ? 5.020 -1.107 6.022 1.00 95.56 162 GLU A O 1
ATOM 1248 N N . SER A 1 163 ? 6.554 -2.321 7.134 1.00 95.94 163 SER A N 1
ATOM 1249 C CA . SER A 1 163 ? 7.706 -1.610 6.583 1.00 95.94 163 SER A CA 1
ATOM 1250 C C . SER A 1 163 ? 7.836 -1.858 5.086 1.00 95.94 163 SER A C 1
ATOM 1252 O O . SER A 1 163 ? 7.630 -2.976 4.620 1.00 95.94 163 SER A O 1
ATOM 1254 N N . ILE A 1 164 ? 8.250 -0.835 4.343 1.00 94.56 164 ILE A N 1
ATOM 1255 C CA . ILE A 1 164 ? 8.514 -0.967 2.913 1.00 94.56 164 ILE A CA 1
ATOM 1256 C C . ILE A 1 164 ? 10.021 -1.099 2.700 1.00 94.56 164 ILE A C 1
ATOM 1258 O O . ILE A 1 164 ? 10.791 -0.240 3.138 1.00 94.56 164 ILE A O 1
ATOM 1262 N N . ASP A 1 165 ? 10.440 -2.146 1.993 1.00 93.31 165 ASP A N 1
ATOM 1263 C CA . ASP A 1 165 ? 11.852 -2.386 1.707 1.00 93.31 165 ASP A CA 1
ATOM 1264 C C . ASP A 1 165 ? 12.517 -1.163 1.063 1.00 93.31 165 ASP A C 1
ATOM 1266 O O . ASP A 1 165 ? 12.032 -0.593 0.083 1.00 93.31 165 ASP A O 1
ATOM 1270 N N . TYR A 1 166 ? 13.653 -0.762 1.639 1.00 95.06 166 TYR A N 1
ATOM 1271 C CA . TYR A 1 166 ? 14.494 0.356 1.192 1.00 95.06 166 TYR A CA 1
ATOM 1272 C C . TYR A 1 166 ? 13.839 1.751 1.216 1.00 95.06 166 TYR A C 1
ATOM 1274 O O . TYR A 1 166 ? 14.484 2.721 0.816 1.00 95.06 166 TYR A O 1
ATOM 1282 N N . ILE A 1 167 ? 12.613 1.894 1.737 1.00 95.44 167 ILE A N 1
ATOM 1283 C CA . ILE A 1 167 ? 11.969 3.193 1.970 1.00 95.44 167 ILE A CA 1
ATOM 1284 C C . ILE A 1 167 ? 11.963 3.477 3.478 1.00 95.44 167 ILE A C 1
ATOM 1286 O O . ILE A 1 167 ? 11.155 2.908 4.213 1.00 95.44 167 ILE A O 1
ATOM 1290 N N . PRO A 1 168 ? 12.839 4.363 3.978 1.00 97.00 168 PRO A N 1
ATOM 1291 C CA . PRO A 1 168 ? 12.906 4.639 5.404 1.00 97.00 168 PRO A CA 1
ATOM 1292 C C . PRO A 1 168 ? 11.674 5.408 5.890 1.00 97.00 168 PRO A C 1
ATOM 1294 O O . PRO A 1 168 ? 11.093 6.216 5.162 1.00 97.00 168 PRO A O 1
ATOM 1297 N N . ASN A 1 169 ? 11.338 5.211 7.168 1.00 97.12 169 ASN A N 1
ATOM 1298 C CA . ASN A 1 169 ? 10.359 6.010 7.910 1.00 97.12 169 ASN A CA 1
ATOM 1299 C C . ASN A 1 169 ? 8.966 6.067 7.261 1.00 97.12 169 ASN A C 1
ATOM 1301 O O . ASN A 1 169 ? 8.250 7.060 7.399 1.00 97.12 169 ASN A O 1
ATOM 1305 N N . LYS A 1 170 ? 8.571 5.009 6.546 1.00 96.88 170 LYS A N 1
ATOM 1306 C CA . LYS A 1 170 ? 7.259 4.903 5.913 1.00 96.88 170 LYS A CA 1
ATOM 1307 C C . LYS A 1 170 ? 6.790 3.454 5.875 1.00 96.88 170 LYS A C 1
ATOM 1309 O O . LYS A 1 170 ? 7.517 2.579 5.419 1.00 96.88 170 LYS A O 1
ATOM 1314 N N . ASN A 1 171 ? 5.534 3.259 6.259 1.00 97.50 171 ASN A N 1
ATOM 1315 C CA . ASN A 1 171 ? 4.858 1.971 6.181 1.00 97.50 171 ASN A CA 1
ATOM 1316 C C . ASN A 1 171 ? 3.752 1.987 5.111 1.00 97.50 171 ASN A C 1
ATOM 1318 O O . ASN A 1 171 ? 3.351 3.050 4.615 1.00 97.50 171 ASN A O 1
ATOM 1322 N N . THR A 1 172 ? 3.288 0.796 4.744 1.00 95.69 172 THR A N 1
ATOM 1323 C CA . THR A 1 172 ? 2.161 0.524 3.835 1.00 95.69 172 THR A CA 1
ATOM 1324 C C . THR A 1 172 ? 1.260 -0.561 4.435 1.00 95.69 172 THR A C 1
ATOM 1326 O O . THR A 1 172 ? 1.446 -0.937 5.591 1.00 95.69 172 THR A O 1
ATOM 1329 N N . GLY A 1 173 ? 0.275 -1.053 3.686 1.00 94.94 173 GLY A N 1
ATOM 1330 C CA . GLY A 1 173 ? -0.631 -2.088 4.170 1.00 94.94 173 GLY A CA 1
ATOM 1331 C C . GLY A 1 173 ? -1.556 -1.565 5.264 1.00 94.94 173 GLY A C 1
ATOM 1332 O O . GLY A 1 173 ? -1.940 -0.396 5.262 1.00 94.94 173 GLY A O 1
ATOM 1333 N N . GLY A 1 174 ? -1.885 -2.433 6.217 1.00 96.56 174 GLY A N 1
ATOM 1334 C CA . GLY A 1 174 ? -2.772 -2.121 7.335 1.00 96.56 174 GLY A CA 1
ATOM 1335 C C . GLY A 1 174 ? -4.255 -2.288 6.999 1.00 96.56 174 GLY A C 1
ATOM 1336 O O . GLY A 1 174 ? -4.669 -2.287 5.839 1.00 96.56 174 GLY A O 1
ATOM 1337 N N . ILE A 1 175 ? -5.062 -2.448 8.046 1.00 98.62 175 ILE A N 1
ATOM 1338 C CA . ILE A 1 175 ? -6.492 -2.754 7.948 1.00 98.62 175 ILE A CA 1
ATOM 1339 C C . ILE A 1 175 ? -7.271 -1.662 8.677 1.00 98.62 175 ILE A C 1
ATOM 1341 O O . ILE A 1 175 ? -6.963 -1.340 9.828 1.00 98.62 175 ILE A O 1
ATOM 1345 N N . VAL A 1 176 ? -8.292 -1.110 8.021 1.00 98.62 176 VAL A N 1
ATOM 1346 C CA . VAL A 1 176 ? -9.195 -0.117 8.616 1.00 98.62 176 VAL A CA 1
ATOM 1347 C C . VAL A 1 176 ? -10.631 -0.601 8.465 1.00 98.62 176 VAL A C 1
ATOM 1349 O O . VAL A 1 176 ? -11.135 -0.690 7.352 1.00 98.62 176 VAL A O 1
ATOM 1352 N N . LEU A 1 177 ? -11.304 -0.881 9.578 1.00 98.75 177 LEU A N 1
ATOM 1353 C CA . LEU A 1 177 ? -12.716 -1.254 9.611 1.00 98.75 177 LEU A CA 1
ATOM 1354 C C . LEU A 1 177 ? -13.528 -0.089 10.176 1.00 98.75 177 LEU A C 1
ATOM 1356 O O . LEU A 1 177 ? -13.244 0.411 11.267 1.00 98.75 177 LEU A O 1
ATOM 1360 N N . GLY A 1 178 ? -14.544 0.353 9.445 1.00 98.31 178 GLY A N 1
ATOM 1361 C CA . GLY A 1 178 ? -15.403 1.448 9.878 1.00 98.31 178 GLY A CA 1
ATOM 1362 C C . GLY A 1 178 ? -16.875 1.112 9.723 1.00 98.31 178 GLY A C 1
ATOM 1363 O O . GLY A 1 178 ? -17.269 0.609 8.678 1.00 98.31 178 GLY A O 1
ATOM 1364 N N . GLY A 1 179 ? -17.706 1.471 10.705 1.00 98.25 179 GLY A N 1
ATOM 1365 C CA . GLY A 1 179 ? -19.158 1.535 10.475 1.00 98.25 179 GLY A CA 1
ATOM 1366 C C . GLY A 1 179 ? -19.486 2.515 9.342 1.00 98.25 179 GLY A C 1
ATOM 1367 O O . GLY A 1 179 ? -20.306 2.246 8.465 1.00 98.25 179 GLY A O 1
ATOM 1368 N N . LYS A 1 180 ? -18.759 3.635 9.323 1.00 98.25 180 LYS A N 1
ATOM 1369 C CA . LYS A 1 180 ? -18.648 4.552 8.191 1.00 98.25 180 LYS A CA 1
ATOM 1370 C C . LYS A 1 180 ? -17.217 5.060 8.061 1.00 98.25 180 LYS A C 1
ATOM 1372 O O . LYS A 1 180 ? -16.609 5.432 9.060 1.00 98.25 180 LYS A O 1
ATOM 1377 N N . ILE A 1 181 ? -16.691 5.151 6.844 1.00 98.31 181 ILE A N 1
ATOM 1378 C CA . ILE A 1 181 ? -15.385 5.748 6.559 1.00 98.31 181 ILE A CA 1
ATOM 1379 C C . ILE A 1 181 ? -15.597 6.983 5.680 1.00 98.31 181 ILE A C 1
ATOM 1381 O O . ILE A 1 181 ? -16.275 6.948 4.653 1.00 98.31 181 ILE A O 1
ATOM 1385 N N . ALA A 1 182 ? -15.026 8.118 6.081 1.00 97.94 182 ALA A N 1
ATOM 1386 C CA . ALA A 1 182 ? -15.119 9.336 5.288 1.00 97.94 182 ALA A CA 1
ATOM 1387 C C . ALA A 1 182 ? -14.440 9.134 3.915 1.00 97.94 182 ALA A C 1
ATOM 1389 O O . ALA A 1 182 ? -13.294 8.678 3.877 1.00 97.94 182 ALA A O 1
ATOM 1390 N N . PRO A 1 183 ? -15.062 9.538 2.787 1.00 96.62 183 PRO A N 1
ATOM 1391 C CA . PRO A 1 183 ? -14.561 9.210 1.448 1.00 96.62 183 PRO A CA 1
ATOM 1392 C C . PRO A 1 183 ? -13.116 9.644 1.179 1.00 96.62 183 PRO A C 1
ATOM 1394 O O . PRO A 1 183 ? -12.360 8.937 0.523 1.00 96.62 183 PRO A O 1
ATOM 1397 N N . ILE A 1 184 ? -12.700 10.804 1.692 1.00 96.69 184 ILE A N 1
ATOM 1398 C CA . ILE A 1 184 ? -11.324 11.292 1.517 1.00 96.69 184 ILE A CA 1
ATOM 1399 C C . ILE A 1 184 ? -10.332 10.392 2.262 1.00 96.69 184 ILE A C 1
ATOM 1401 O O . ILE A 1 184 ? -9.276 10.063 1.723 1.00 96.69 184 ILE A O 1
ATOM 1405 N N . PHE A 1 185 ? -10.668 9.991 3.490 1.00 97.94 185 PHE A N 1
ATOM 1406 C CA . PHE A 1 185 ? -9.826 9.105 4.286 1.00 97.94 185 PHE A CA 1
ATOM 1407 C C . PHE A 1 185 ? -9.748 7.712 3.662 1.00 97.94 185 PHE A C 1
ATOM 1409 O O . PHE A 1 185 ? -8.651 7.175 3.550 1.00 97.94 185 PHE A O 1
ATOM 1416 N N . PHE A 1 186 ? -10.880 7.192 3.178 1.00 97.81 186 PHE A N 1
ATOM 1417 C CA . PHE A 1 186 ? -10.968 5.930 2.442 1.00 97.81 186 PHE A CA 1
ATOM 1418 C C . PHE A 1 186 ? -9.997 5.907 1.251 1.00 97.81 186 PHE A C 1
ATOM 1420 O O . PHE A 1 186 ? -9.057 5.119 1.244 1.00 97.81 186 PHE A O 1
ATOM 1427 N N . ASN A 1 187 ? -10.120 6.881 0.340 1.00 96.69 187 ASN A N 1
ATOM 1428 C CA . ASN A 1 187 ? -9.222 7.030 -0.812 1.00 96.69 187 ASN A CA 1
ATOM 1429 C C . ASN A 1 187 ? -7.747 7.134 -0.401 1.00 96.69 187 ASN A C 1
ATOM 1431 O O . ASN A 1 187 ? -6.863 6.585 -1.048 1.00 96.69 187 ASN A O 1
ATOM 1435 N N . THR A 1 188 ? -7.468 7.859 0.684 1.00 96.75 188 THR A N 1
ATOM 1436 C CA . THR A 1 188 ? -6.097 8.058 1.166 1.00 96.75 188 THR A CA 1
ATOM 1437 C C . THR A 1 188 ? -5.502 6.765 1.748 1.00 96.75 188 THR A C 1
ATOM 1439 O O . THR A 1 188 ? -4.290 6.554 1.646 1.00 96.75 188 THR A O 1
ATOM 1442 N N . ALA A 1 189 ? -6.335 5.905 2.342 1.00 97.06 189 ALA A N 1
ATOM 1443 C CA . ALA A 1 189 ? -5.961 4.574 2.811 1.00 97.06 189 ALA A CA 1
ATOM 1444 C C . ALA A 1 189 ? -5.658 3.636 1.629 1.00 97.06 189 ALA A C 1
ATOM 1446 O O . ALA A 1 189 ? -4.564 3.072 1.587 1.00 97.06 189 ALA A O 1
ATOM 1447 N N . GLU A 1 190 ? -6.540 3.580 0.625 1.00 95.62 190 GLU A N 1
ATOM 1448 C CA . GLU A 1 190 ? -6.335 2.817 -0.621 1.00 95.62 190 GLU A CA 1
ATOM 1449 C C . GLU A 1 190 ? -5.058 3.246 -1.358 1.00 95.62 190 GLU A C 1
ATOM 1451 O O . GLU A 1 190 ? -4.214 2.429 -1.728 1.00 95.62 190 GLU A O 1
ATOM 1456 N N . ASP A 1 191 ? -4.852 4.557 -1.517 1.00 96.50 191 ASP A N 1
ATOM 1457 C CA . ASP A 1 191 ? -3.658 5.117 -2.159 1.00 96.50 191 ASP A CA 1
ATOM 1458 C C . ASP A 1 191 ? -2.363 4.775 -1.400 1.00 96.50 191 ASP A C 1
ATOM 1460 O O . ASP A 1 191 ? -1.271 4.854 -1.970 1.00 96.50 191 ASP A O 1
ATOM 1464 N N . SER A 1 192 ? -2.469 4.420 -0.116 1.00 95.50 192 SER A N 1
ATOM 1465 C CA . SER A 1 192 ? -1.343 4.053 0.749 1.00 95.50 192 SER A CA 1
ATOM 1466 C C . SER A 1 192 ? -1.127 2.539 0.870 1.00 95.50 192 SER A C 1
ATOM 1468 O O . SER A 1 192 ? -0.190 2.132 1.561 1.00 95.50 192 SER A O 1
ATOM 1470 N N . GLY A 1 193 ? -1.948 1.728 0.194 1.00 96.19 193 GLY A N 1
ATOM 1471 C CA . GLY A 1 193 ? -1.871 0.264 0.204 1.00 96.19 193 GLY A CA 1
ATOM 1472 C C . GLY A 1 193 ? -2.635 -0.412 1.339 1.00 96.19 193 GLY A C 1
ATOM 1473 O O . GLY A 1 193 ? -2.480 -1.614 1.520 1.00 96.19 193 GLY A O 1
ATOM 1474 N N . ALA A 1 194 ? -3.434 0.334 2.103 1.00 97.69 194 ALA A N 1
ATOM 1475 C CA . ALA A 1 194 ? -4.264 -0.229 3.160 1.00 97.69 194 ALA A CA 1
ATOM 1476 C C . ALA A 1 194 ? -5.525 -0.898 2.603 1.00 97.69 194 ALA A C 1
ATOM 1478 O O . ALA A 1 194 ? -5.948 -0.611 1.484 1.00 97.69 194 ALA A O 1
ATOM 1479 N N . LEU A 1 195 ? -6.157 -1.729 3.433 1.00 98.44 195 LEU A N 1
ATOM 1480 C CA . LEU A 1 195 ? -7.457 -2.345 3.182 1.00 98.44 195 LEU A CA 1
ATOM 1481 C C . LEU A 1 195 ? -8.541 -1.666 4.045 1.00 98.44 195 LEU A C 1
ATOM 1483 O O . LEU A 1 195 ? -8.765 -2.086 5.188 1.00 98.44 195 LEU A O 1
ATOM 1487 N N . PRO A 1 196 ? -9.188 -0.592 3.555 1.00 98.25 196 PRO A N 1
ATOM 1488 C CA . PRO A 1 196 ? -10.345 -0.004 4.214 1.00 98.25 196 PRO A CA 1
ATOM 1489 C C . PRO A 1 196 ? -11.632 -0.771 3.867 1.00 98.25 196 PRO A C 1
ATOM 1491 O O . PRO A 1 196 ? -11.920 -1.022 2.700 1.00 98.25 196 PRO A O 1
ATOM 1494 N N . ILE A 1 197 ? -12.429 -1.120 4.878 1.00 98.56 197 ILE A N 1
ATOM 1495 C CA . ILE A 1 197 ? -13.692 -1.855 4.729 1.00 98.56 197 ILE A CA 1
ATOM 1496 C C . ILE A 1 197 ? -14.781 -1.150 5.544 1.00 98.56 197 ILE A C 1
ATOM 1498 O O . ILE A 1 197 ? -14.627 -0.930 6.748 1.00 98.56 197 ILE A O 1
ATOM 1502 N N . GLU A 1 198 ? -15.896 -0.815 4.890 1.00 98.50 198 GLU A N 1
ATOM 1503 C CA . GLU A 1 198 ? -17.118 -0.399 5.583 1.00 98.50 198 GLU A CA 1
ATOM 1504 C C . GLU A 1 198 ? -17.942 -1.640 5.965 1.00 98.50 198 GLU A C 1
ATOM 1506 O O . GLU A 1 198 ? -18.348 -2.413 5.099 1.00 98.50 198 GLU A O 1
ATOM 1511 N N . CYS A 1 199 ? -18.180 -1.856 7.260 1.00 98.44 199 CYS A N 1
ATOM 1512 C CA . CYS A 1 199 ? -18.922 -3.012 7.774 1.00 98.44 199 CYS A CA 1
ATOM 1513 C C . CYS A 1 199 ? -19.569 -2.700 9.130 1.00 98.44 199 CYS A C 1
ATOM 1515 O O . CYS A 1 199 ? -19.169 -1.752 9.802 1.00 98.44 199 CYS A O 1
ATOM 1517 N N . ASP A 1 200 ? -20.519 -3.518 9.600 1.00 98.12 200 ASP A N 1
ATOM 1518 C CA . ASP A 1 200 ? -20.997 -3.382 10.984 1.00 98.12 200 ASP A CA 1
ATOM 1519 C C . ASP A 1 200 ? -19.865 -3.723 11.966 1.00 98.12 200 ASP A C 1
ATOM 1521 O O . ASP A 1 200 ? -19.351 -4.842 11.982 1.00 98.12 200 ASP A O 1
ATOM 1525 N N . VAL A 1 201 ? -19.472 -2.750 12.785 1.00 98.38 201 VAL A N 1
ATOM 1526 C CA . VAL A 1 201 ? -18.401 -2.884 13.780 1.00 98.38 201 VAL A CA 1
ATOM 1527 C C . VAL A 1 201 ? -18.933 -3.072 15.202 1.00 98.38 201 VAL A C 1
ATOM 1529 O O . VAL A 1 201 ? -18.147 -3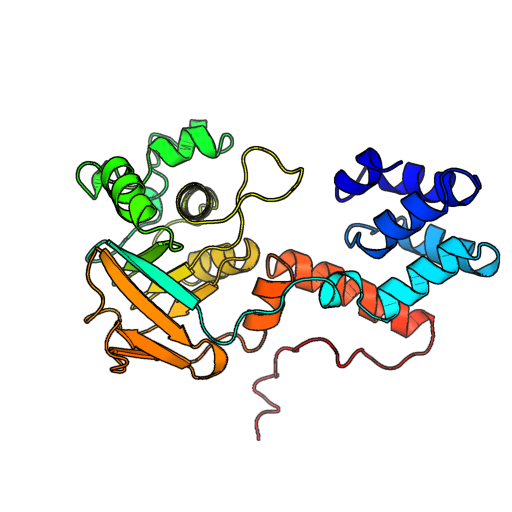.208 16.135 1.00 98.38 201 VAL A O 1
ATOM 1532 N N . SER A 1 202 ? -20.253 -3.102 15.412 1.00 97.62 202 SER A N 1
ATOM 1533 C CA . SER A 1 202 ? -20.879 -3.123 16.745 1.00 97.62 202 SER A CA 1
ATOM 1534 C C . SER A 1 202 ? -20.435 -4.300 17.626 1.00 97.62 202 SER A C 1
ATOM 1536 O O . SER A 1 202 ? -20.354 -4.168 18.849 1.00 97.62 202 SER A O 1
ATOM 1538 N N . LYS A 1 203 ? -20.095 -5.439 17.010 1.00 97.31 203 LYS A N 1
ATOM 1539 C CA . LYS A 1 203 ? -19.639 -6.659 17.694 1.00 97.31 203 LYS A CA 1
ATOM 1540 C C . LYS A 1 203 ? -18.122 -6.757 17.887 1.00 97.31 203 LYS A C 1
ATOM 1542 O O . LYS A 1 203 ? -17.687 -7.660 18.591 1.00 97.31 203 LYS A O 1
ATOM 1547 N N . LEU A 1 204 ? -17.332 -5.863 17.290 1.00 97.88 204 LEU A N 1
ATOM 1548 C CA . LEU A 1 204 ? -15.866 -5.885 17.359 1.00 97.88 204 LEU A CA 1
ATOM 1549 C C . LEU A 1 204 ? -15.392 -5.148 18.609 1.00 97.88 204 LEU A C 1
ATOM 1551 O O . LEU A 1 204 ? -15.673 -3.964 18.741 1.00 97.88 204 LEU A O 1
ATOM 1555 N N . LYS A 1 205 ? -14.673 -5.783 19.532 1.00 97.94 205 LYS A N 1
ATOM 1556 C CA . LYS A 1 205 ? -14.185 -5.134 20.762 1.00 97.94 205 LYS A CA 1
ATOM 1557 C C . LYS A 1 205 ? -12.666 -5.049 20.783 1.00 97.94 205 LYS A C 1
ATOM 1559 O O . LYS A 1 205 ? -11.974 -5.821 20.132 1.00 97.94 205 LYS A O 1
ATOM 1564 N N . MET A 1 206 ? -12.143 -4.092 21.549 1.00 98.12 206 MET A N 1
ATOM 1565 C CA . MET A 1 206 ? -10.701 -3.926 21.743 1.00 98.12 206 MET A CA 1
ATOM 1566 C C . MET A 1 206 ? -10.048 -5.247 22.178 1.00 98.12 206 MET A C 1
ATOM 1568 O O . MET A 1 206 ? -10.426 -5.819 23.198 1.00 98.12 206 MET A O 1
ATOM 1572 N N . GLY A 1 207 ? -9.039 -5.690 21.430 1.00 98.12 207 GLY A N 1
ATOM 1573 C CA . GLY A 1 207 ? -8.269 -6.902 21.700 1.00 98.12 207 GLY A CA 1
ATOM 1574 C C . GLY A 1 207 ? -8.873 -8.207 21.180 1.00 98.12 207 GLY A C 1
ATOM 1575 O O . GLY A 1 207 ? -8.220 -9.247 21.332 1.00 98.12 207 GLY A O 1
ATOM 1576 N N . ASP A 1 208 ? -10.057 -8.168 20.561 1.00 98.25 208 ASP A N 1
ATOM 1577 C CA . ASP A 1 208 ? -10.646 -9.333 19.899 1.00 98.25 208 ASP A CA 1
ATOM 1578 C C . ASP A 1 208 ? -9.737 -9.821 18.768 1.00 98.25 208 ASP A C 1
ATOM 1580 O O . ASP A 1 208 ? -9.162 -9.027 18.023 1.00 98.25 208 ASP A O 1
ATOM 1584 N N . GLU A 1 209 ? -9.632 -11.140 18.638 1.00 98.44 209 GLU A N 1
ATOM 1585 C CA . GLU A 1 209 ? -9.020 -11.794 17.484 1.00 98.44 209 GLU A CA 1
ATOM 1586 C C . GLU A 1 209 ? -10.116 -12.153 16.487 1.00 98.44 209 GLU A C 1
ATOM 1588 O O . GLU A 1 209 ? -11.088 -12.839 16.824 1.00 98.44 209 GLU A O 1
ATOM 1593 N N . ILE A 1 210 ? -9.955 -11.657 15.264 1.00 98.62 210 ILE A N 1
ATOM 1594 C CA . ILE A 1 210 ? -10.913 -11.814 14.176 1.00 98.62 210 ILE A CA 1
ATOM 1595 C C . ILE A 1 210 ? -10.229 -12.390 12.943 1.00 98.62 210 ILE A C 1
ATOM 1597 O O . ILE A 1 210 ? -9.028 -12.205 12.740 1.00 98.62 210 ILE A O 1
ATOM 1601 N N . THR A 1 211 ? -11.021 -13.029 12.090 1.00 98.75 211 THR A N 1
ATOM 1602 C CA . THR A 1 211 ? -10.607 -13.422 10.745 1.00 98.75 211 THR A CA 1
ATOM 1603 C C . THR A 1 211 ? -11.469 -12.683 9.734 1.00 98.75 211 THR A C 1
ATOM 1605 O O . THR A 1 211 ? -12.694 -12.794 9.746 1.00 98.75 211 THR A O 1
ATOM 1608 N N . ILE A 1 212 ? -10.829 -11.909 8.866 1.00 98.75 212 ILE A N 1
ATOM 1609 C CA . ILE A 1 212 ? -11.461 -11.215 7.745 1.00 98.75 212 ILE A CA 1
ATOM 1610 C C . ILE A 1 212 ? -11.331 -12.128 6.531 1.00 98.75 212 ILE A C 1
ATOM 1612 O O . ILE A 1 212 ? -10.226 -12.576 6.240 1.00 98.75 212 ILE A O 1
ATOM 1616 N N . HIS A 1 213 ? -12.429 -12.385 5.824 1.00 98.50 213 HIS A N 1
ATOM 1617 C CA . HIS A 1 213 ? -12.458 -13.187 4.597 1.00 98.50 213 HIS A CA 1
ATOM 1618 C C . HIS A 1 213 ? -12.803 -12.266 3.417 1.00 98.50 213 HIS A C 1
ATOM 1620 O O . HIS A 1 213 ? -13.988 -12.116 3.099 1.00 98.50 213 HIS A O 1
ATOM 1626 N N . PRO A 1 214 ? -11.817 -11.590 2.782 1.00 97.69 214 PRO A N 1
ATOM 1627 C CA . PRO A 1 214 ? -12.084 -10.473 1.872 1.00 97.69 214 PRO A CA 1
ATOM 1628 C C . PRO A 1 214 ? -12.976 -10.838 0.686 1.00 97.69 214 PRO A C 1
ATOM 1630 O O . PRO A 1 214 ? -13.893 -10.093 0.358 1.00 97.69 214 PRO A O 1
ATOM 1633 N N . PHE A 1 215 ? -12.754 -12.008 0.081 1.00 97.00 215 PHE A N 1
ATOM 1634 C CA . PHE A 1 215 ? -13.518 -12.463 -1.087 1.00 97.00 215 PHE A CA 1
ATOM 1635 C C . PHE A 1 215 ? -14.895 -13.037 -0.739 1.00 97.00 215 PHE A C 1
ATOM 1637 O O . PHE A 1 215 ? -15.751 -13.134 -1.612 1.00 97.00 215 PHE A O 1
ATOM 1644 N N . GLN A 1 216 ? -15.112 -13.424 0.521 1.00 97.75 216 GLN A N 1
ATOM 1645 C CA . GLN A 1 216 ? -16.417 -13.887 1.001 1.00 97.75 216 GLN A CA 1
ATOM 1646 C C . GLN A 1 216 ? -17.265 -12.743 1.567 1.00 97.75 216 GLN A C 1
ATOM 1648 O O . GLN A 1 216 ? -18.464 -12.924 1.761 1.00 97.75 216 GLN A O 1
ATOM 1653 N N . GLY A 1 217 ? -16.657 -11.587 1.855 1.00 98.06 217 GLY A N 1
ATOM 1654 C CA . GLY A 1 217 ? -17.365 -10.444 2.422 1.00 98.06 217 GLY A CA 1
ATOM 1655 C C . GLY A 1 217 ? -17.819 -10.670 3.863 1.00 98.06 217 GLY A C 1
ATOM 1656 O O . GLY A 1 217 ? -18.884 -10.198 4.256 1.00 98.06 217 GLY A O 1
ATOM 1657 N N . ILE A 1 218 ? -17.064 -11.435 4.661 1.00 98.56 218 ILE A N 1
ATOM 1658 C CA . ILE A 1 218 ? -17.430 -11.741 6.053 1.00 98.56 218 ILE A CA 1
ATOM 1659 C C . ILE A 1 218 ? -16.264 -11.549 7.022 1.00 98.56 218 ILE A C 1
ATOM 1661 O O . ILE A 1 218 ? -15.095 -11.711 6.671 1.00 98.56 218 ILE A O 1
ATOM 1665 N N . ILE A 1 219 ? -16.600 -11.244 8.274 1.00 98.75 219 ILE A N 1
ATOM 1666 C CA . ILE A 1 219 ? -15.676 -11.241 9.411 1.00 98.75 219 ILE A CA 1
ATOM 1667 C C . ILE A 1 219 ? -16.183 -12.252 10.434 1.00 98.75 219 ILE A C 1
ATOM 1669 O O . ILE A 1 219 ? -17.356 -12.210 10.820 1.00 98.75 219 ILE A O 1
ATOM 1673 N N . THR A 1 220 ? -15.305 -13.142 10.891 1.00 98.62 220 THR A N 1
ATOM 1674 C CA . THR A 1 220 ? -15.599 -14.146 11.918 1.00 98.62 220 THR A CA 1
ATOM 1675 C C . THR A 1 220 ? -14.801 -13.897 13.194 1.00 98.62 220 THR A C 1
ATOM 1677 O O . THR A 1 220 ? -13.687 -13.377 13.145 1.00 98.62 220 THR A O 1
ATOM 1680 N N . ASN A 1 221 ? -15.350 -14.287 14.343 1.00 96.88 221 ASN A N 1
ATOM 1681 C CA . ASN A 1 221 ? -14.591 -14.351 15.596 1.00 96.88 221 ASN A CA 1
ATOM 1682 C C . ASN A 1 221 ? -13.721 -15.624 15.663 1.00 96.88 221 ASN A C 1
ATOM 1684 O O . ASN A 1 221 ? -13.777 -16.481 14.779 1.00 96.88 221 ASN A O 1
ATOM 1688 N N . SER A 1 222 ? -12.965 -15.788 16.750 1.00 92.19 222 SER A N 1
ATOM 1689 C CA . SER A 1 222 ? -12.111 -16.962 16.995 1.00 92.19 222 SER A CA 1
ATOM 1690 C C . SER A 1 222 ? -12.854 -18.305 17.081 1.00 92.19 222 SER A C 1
ATOM 1692 O O . SER A 1 222 ? -12.230 -19.354 16.935 1.00 92.19 222 SER A O 1
ATOM 1694 N N . SER A 1 223 ? -14.177 -18.303 17.288 1.00 93.62 223 SER A N 1
ATOM 1695 C CA . SER A 1 223 ? -15.012 -19.515 17.247 1.00 93.62 223 SER A CA 1
ATOM 1696 C C . SER A 1 223 ? -15.571 -19.840 15.855 1.00 93.62 223 SER A C 1
ATOM 1698 O O . SER A 1 223 ? -16.241 -20.858 15.692 1.00 93.62 223 SER A O 1
ATOM 1700 N N . GLY A 1 224 ? -15.295 -18.997 14.852 1.00 94.56 224 GLY A N 1
ATOM 1701 C CA . GLY A 1 224 ? -15.799 -19.132 13.483 1.00 94.56 224 GLY A CA 1
ATOM 1702 C C . GLY A 1 224 ? -17.210 -18.574 13.265 1.00 94.56 224 GLY A C 1
ATOM 1703 O O . GLY A 1 224 ? -17.757 -18.715 12.176 1.00 94.56 224 GLY A O 1
ATOM 1704 N N . GLU A 1 225 ? -17.811 -17.925 14.265 1.00 97.50 225 GLU A N 1
ATOM 1705 C CA . GLU A 1 225 ? -19.110 -17.262 14.116 1.00 97.50 225 GLU A CA 1
ATOM 1706 C C . GLU A 1 225 ? -18.953 -15.975 13.298 1.00 97.50 225 GLU A C 1
ATOM 1708 O O . GLU A 1 225 ? -18.104 -15.137 13.610 1.00 97.50 225 GLU A O 1
ATOM 1713 N N . THR A 1 226 ? -19.797 -15.788 12.279 1.00 98.31 226 THR A N 1
ATOM 1714 C CA . THR A 1 226 ? -19.871 -14.539 11.512 1.00 98.31 226 THR A CA 1
ATOM 1715 C C . THR A 1 226 ? -20.406 -13.403 12.380 1.00 98.31 226 THR A C 1
ATOM 1717 O O . THR A 1 226 ? -21.560 -13.403 12.812 1.00 98.31 226 THR A O 1
ATOM 1720 N N . ILE A 1 227 ? -19.566 -12.396 12.600 1.00 98.00 227 ILE A N 1
ATOM 1721 C CA . ILE A 1 227 ? -19.883 -11.220 13.415 1.00 98.00 227 ILE A CA 1
ATOM 1722 C C . ILE A 1 227 ? -20.143 -9.967 12.579 1.00 98.00 227 ILE A C 1
ATOM 1724 O O . ILE A 1 227 ? -20.783 -9.048 13.082 1.00 98.00 227 ILE A O 1
ATOM 1728 N N . SER A 1 228 ? -19.704 -9.939 11.319 1.00 98.31 228 SER A N 1
ATOM 1729 C CA . SER A 1 228 ? -19.996 -8.858 10.375 1.00 98.31 228 SER A CA 1
ATOM 1730 C C . SER A 1 228 ? -19.961 -9.359 8.932 1.00 98.31 228 SER A C 1
ATOM 1732 O O . SER A 1 228 ? -19.308 -10.361 8.633 1.00 98.31 228 SER A O 1
ATOM 1734 N N . THR A 1 229 ? -20.653 -8.651 8.046 1.00 98.31 229 THR A N 1
ATOM 1735 C CA . THR A 1 229 ? -20.667 -8.880 6.596 1.00 98.31 229 THR A CA 1
ATOM 1736 C C . THR A 1 229 ? -20.429 -7.558 5.874 1.00 98.31 229 THR A C 1
ATOM 1738 O O . THR A 1 229 ? -20.837 -6.509 6.376 1.00 98.31 229 THR A O 1
ATOM 1741 N N . PHE A 1 230 ? -19.797 -7.596 4.708 1.00 98.12 230 PHE A N 1
ATOM 1742 C CA . PHE A 1 230 ? -19.457 -6.420 3.914 1.00 98.12 230 PHE A CA 1
ATOM 1743 C C . PHE A 1 230 ? -19.351 -6.758 2.428 1.00 98.12 230 PHE A C 1
ATOM 1745 O O . PHE A 1 230 ? -19.068 -7.895 2.062 1.00 98.12 230 PHE A O 1
ATOM 1752 N N . ASP A 1 231 ? -19.497 -5.737 1.589 1.00 95.62 231 ASP A N 1
ATOM 1753 C CA . ASP A 1 231 ? -19.149 -5.811 0.175 1.00 95.62 231 ASP A CA 1
ATOM 1754 C C . ASP A 1 231 ? -17.770 -5.178 -0.024 1.00 95.62 231 ASP A C 1
ATOM 1756 O O . ASP A 1 231 ? -17.530 -4.039 0.385 1.00 95.62 231 ASP A O 1
ATOM 1760 N N . LEU A 1 232 ? -16.840 -5.911 -0.641 1.00 95.25 232 LEU A N 1
ATOM 1761 C CA . LEU A 1 232 ? -15.506 -5.383 -0.912 1.00 95.25 232 LEU A CA 1
ATOM 1762 C C . LEU A 1 232 ? -15.567 -4.401 -2.087 1.00 95.25 232 LEU A C 1
ATOM 1764 O O . LEU A 1 232 ? -15.597 -4.795 -3.253 1.00 95.25 232 LEU A O 1
ATOM 1768 N N . THR A 1 233 ? -15.592 -3.110 -1.766 1.00 92.06 233 THR A N 1
ATOM 1769 C CA . THR A 1 233 ? -15.629 -2.024 -2.750 1.00 92.06 233 THR A CA 1
ATOM 1770 C C . THR A 1 233 ? -14.383 -1.149 -2.651 1.00 92.06 233 THR A C 1
ATOM 1772 O O . THR A 1 233 ? -13.990 -0.844 -1.528 1.00 92.06 233 THR A O 1
ATOM 1775 N N . PRO A 1 234 ? -13.820 -0.672 -3.777 1.00 94.06 234 PRO A N 1
ATOM 1776 C CA . PRO A 1 234 ? -14.206 -0.978 -5.157 1.00 94.06 234 PRO A CA 1
ATOM 1777 C C . PRO A 1 234 ? -13.837 -2.414 -5.563 1.00 94.06 234 PRO A C 1
ATOM 1779 O O . PRO A 1 234 ? -13.048 -3.079 -4.900 1.00 94.06 234 PRO A O 1
ATOM 1782 N N . SER A 1 235 ? -14.359 -2.886 -6.701 1.00 94.00 235 SER A N 1
ATOM 1783 C CA . SER A 1 235 ? -14.034 -4.221 -7.236 1.00 94.00 235 SER A CA 1
ATOM 1784 C C . SER A 1 235 ? -12.545 -4.405 -7.556 1.00 94.00 235 SER A C 1
ATOM 1786 O O . SER A 1 235 ? -12.084 -5.529 -7.712 1.00 94.00 235 SER A O 1
ATOM 1788 N N . THR A 1 236 ? -11.792 -3.308 -7.667 1.00 95.56 236 THR A N 1
ATOM 1789 C CA . THR A 1 236 ? -10.341 -3.285 -7.875 1.00 95.56 236 THR A CA 1
ATOM 1790 C C . THR A 1 236 ? -9.534 -3.399 -6.583 1.00 95.56 236 THR A C 1
ATOM 1792 O O . THR A 1 236 ? -8.323 -3.574 -6.666 1.00 95.56 236 THR A O 1
ATOM 1795 N N . MET A 1 237 ? -10.167 -3.359 -5.403 1.00 96.94 237 MET A N 1
ATOM 1796 C CA . MET A 1 237 ? -9.483 -3.380 -4.103 1.00 96.94 237 MET A CA 1
ATOM 1797 C C . MET A 1 237 ? -8.440 -4.507 -3.957 1.00 96.94 237 MET A C 1
ATOM 1799 O O . MET A 1 237 ? -7.343 -4.218 -3.477 1.00 96.94 237 MET A O 1
ATOM 1803 N N . PRO A 1 238 ? -8.689 -5.763 -4.396 1.00 97.19 238 PRO A N 1
ATOM 1804 C CA . PRO A 1 238 ? -7.670 -6.813 -4.307 1.00 97.19 238 PRO A CA 1
ATOM 1805 C C . PRO A 1 238 ? -6.374 -6.473 -5.055 1.00 97.19 238 PRO A C 1
ATOM 1807 O O . PRO A 1 238 ? -5.279 -6.701 -4.537 1.00 97.19 238 PRO A O 1
ATOM 1810 N N . ASP A 1 239 ? -6.492 -5.876 -6.241 1.00 97.94 239 ASP A N 1
ATOM 1811 C CA . ASP A 1 239 ? -5.347 -5.455 -7.048 1.00 97.94 239 ASP A CA 1
ATOM 1812 C C . ASP A 1 239 ? -4.658 -4.228 -6.453 1.00 97.94 239 ASP A C 1
ATOM 1814 O O . ASP A 1 239 ? -3.435 -4.105 -6.521 1.00 97.94 239 ASP A O 1
ATOM 1818 N N . GLU A 1 240 ? -5.426 -3.314 -5.861 1.00 97.75 240 GLU A N 1
ATOM 1819 C CA . GLU A 1 240 ? -4.888 -2.113 -5.224 1.00 97.75 240 GLU A CA 1
ATOM 1820 C C . GLU A 1 240 ? -4.018 -2.482 -4.025 1.00 97.75 240 GLU A C 1
ATOM 1822 O O . GLU A 1 240 ? -2.877 -2.025 -3.942 1.00 97.75 240 GLU A O 1
ATOM 1827 N N . VAL A 1 241 ? -4.497 -3.377 -3.155 1.00 97.38 241 VAL A N 1
ATOM 1828 C CA . VAL A 1 241 ? -3.711 -3.889 -2.024 1.00 97.38 241 VAL A CA 1
ATOM 1829 C C . VAL A 1 241 ? -2.474 -4.634 -2.526 1.00 97.38 241 VAL A C 1
ATOM 1831 O O . VAL A 1 241 ? -1.360 -4.309 -2.112 1.00 97.38 241 VAL A O 1
ATOM 1834 N N . ARG A 1 242 ? -2.631 -5.556 -3.488 1.00 97.50 242 ARG A N 1
ATOM 1835 C CA . ARG A 1 242 ? -1.509 -6.313 -4.072 1.00 97.50 242 ARG A CA 1
ATOM 1836 C C . ARG A 1 242 ? -0.432 -5.408 -4.669 1.00 97.50 242 ARG A C 1
ATOM 1838 O O . ARG A 1 242 ? 0.760 -5.668 -4.523 1.00 97.50 242 ARG A O 1
ATOM 1845 N N . ALA A 1 243 ? -0.821 -4.327 -5.341 1.00 97.06 243 ALA A N 1
ATOM 1846 C CA . ALA A 1 243 ? 0.123 -3.391 -5.940 1.00 97.06 243 ALA A CA 1
ATOM 1847 C C . ALA A 1 243 ? 0.894 -2.551 -4.901 1.00 97.06 243 ALA A C 1
ATOM 1849 O O . ALA A 1 243 ? 1.914 -1.947 -5.257 1.00 97.06 243 ALA A O 1
ATOM 1850 N N . GLY A 1 244 ? 0.469 -2.541 -3.633 1.00 95.75 244 GLY A N 1
ATOM 1851 C CA . GLY A 1 244 ? 0.966 -1.638 -2.589 1.00 95.75 244 GLY A CA 1
ATOM 1852 C C . GLY A 1 244 ? 0.275 -0.271 -2.605 1.00 95.75 244 GLY A C 1
ATOM 1853 O O . GLY A 1 244 ? 0.846 0.726 -2.163 1.00 95.75 244 GLY A O 1
ATOM 1854 N N . GLY A 1 245 ? -0.931 -0.214 -3.169 1.00 96.75 245 GLY A N 1
ATOM 1855 C CA . GLY A 1 245 ? -1.800 0.950 -3.239 1.00 96.75 245 GLY A CA 1
ATOM 1856 C C . GLY A 1 245 ? -2.365 1.205 -4.632 1.00 96.75 245 GLY A C 1
ATOM 1857 O O . GLY A 1 245 ? -1.808 0.803 -5.660 1.00 96.75 245 GLY A O 1
ATOM 1858 N N . ARG A 1 246 ? -3.453 1.975 -4.666 1.00 96.69 246 ARG A N 1
ATOM 1859 C CA . ARG A 1 246 ? -4.135 2.361 -5.906 1.00 96.69 246 ARG A CA 1
ATOM 1860 C C . ARG A 1 246 ? -3.251 3.142 -6.880 1.00 96.69 246 ARG A C 1
ATOM 1862 O O . ARG A 1 246 ? -3.300 2.904 -8.085 1.00 96.69 246 ARG A O 1
ATOM 1869 N N . ILE A 1 247 ? -2.415 4.058 -6.382 1.00 95.75 247 ILE A N 1
ATOM 1870 C CA . ILE A 1 247 ? -1.507 4.856 -7.226 1.00 95.75 247 ILE A CA 1
ATOM 1871 C C . ILE A 1 247 ? -0.473 3.958 -7.938 1.00 95.75 247 ILE A C 1
ATOM 1873 O O . ILE A 1 247 ? -0.398 4.032 -9.169 1.00 95.75 247 ILE A O 1
ATOM 1877 N N . PRO A 1 248 ? 0.290 3.090 -7.234 1.00 96.31 248 PRO A N 1
ATOM 1878 C CA . PRO A 1 248 ? 1.135 2.085 -7.880 1.00 96.31 248 PRO A CA 1
ATOM 1879 C C . PRO A 1 248 ? 0.397 1.229 -8.913 1.00 96.31 248 PRO A C 1
ATOM 1881 O O . PRO A 1 248 ? 0.923 1.036 -10.009 1.00 96.31 248 PRO A O 1
ATOM 1884 N N . LEU A 1 249 ? -0.827 0.776 -8.608 1.00 97.75 249 LEU A N 1
ATOM 1885 C CA . LEU A 1 249 ? -1.632 -0.006 -9.550 1.00 97.75 249 LEU A CA 1
ATOM 1886 C C . LEU A 1 249 ? -1.913 0.771 -10.839 1.00 97.75 249 LEU A C 1
ATOM 1888 O O . LEU A 1 249 ? -1.701 0.244 -11.927 1.00 97.75 249 LEU A O 1
ATOM 1892 N N . ILE A 1 250 ? -2.374 2.022 -10.739 1.00 96.88 250 ILE A N 1
ATOM 1893 C CA . ILE A 1 250 ? -2.702 2.850 -11.909 1.00 96.88 250 ILE A CA 1
ATOM 1894 C C . ILE A 1 250 ? -1.466 3.059 -12.790 1.00 96.88 250 ILE A C 1
ATOM 1896 O O . ILE A 1 250 ? -1.556 2.906 -14.009 1.00 96.88 250 ILE A O 1
ATOM 1900 N N . ILE A 1 251 ? -0.320 3.380 -12.183 1.00 97.44 251 ILE A N 1
ATOM 1901 C CA . ILE A 1 251 ? 0.929 3.627 -12.914 1.00 97.44 251 ILE A CA 1
ATOM 1902 C C . ILE A 1 251 ? 1.413 2.344 -13.594 1.00 97.44 251 ILE A C 1
ATOM 1904 O O . ILE A 1 251 ? 1.657 2.343 -14.799 1.00 97.44 251 ILE A O 1
ATOM 1908 N N . GLY A 1 252 ? 1.523 1.246 -12.843 1.00 97.69 252 GLY A N 1
ATOM 1909 C CA . GLY A 1 252 ? 2.024 -0.019 -13.371 1.00 97.69 252 GLY A CA 1
ATOM 1910 C C . GLY A 1 252 ? 1.092 -0.637 -14.416 1.00 97.69 252 GLY A C 1
ATOM 1911 O O . GLY A 1 252 ? 1.555 -1.108 -15.452 1.00 97.69 252 GLY A O 1
ATOM 1912 N N . ARG A 1 253 ? -0.231 -0.577 -14.209 1.00 97.81 253 ARG A N 1
ATOM 1913 C CA . ARG A 1 253 ? -1.211 -1.029 -15.207 1.00 97.81 253 ARG A CA 1
ATOM 1914 C C . ARG A 1 253 ? -1.125 -0.188 -16.475 1.00 97.81 253 ARG A C 1
ATOM 1916 O O . ARG A 1 253 ? -1.152 -0.742 -17.567 1.00 97.81 253 ARG A O 1
ATOM 1923 N N . GLY A 1 254 ? -0.975 1.131 -16.339 1.00 97.50 254 GLY A N 1
ATOM 1924 C CA . GLY A 1 254 ? -0.761 2.030 -17.473 1.00 97.50 254 GLY A CA 1
ATOM 1925 C C . GLY A 1 254 ? 0.517 1.706 -18.251 1.00 97.50 254 GLY A C 1
ATOM 1926 O O . GLY A 1 254 ? 0.496 1.724 -19.480 1.00 97.50 254 GLY A O 1
ATOM 1927 N N . LEU A 1 255 ? 1.604 1.353 -17.553 1.00 98.19 255 LEU A N 1
ATOM 1928 C CA . LEU A 1 255 ? 2.839 0.869 -18.173 1.00 98.19 255 LEU A CA 1
ATOM 1929 C C . LEU A 1 255 ? 2.582 -0.414 -18.973 1.00 98.19 255 LEU A C 1
ATOM 1931 O O . LEU A 1 255 ? 2.871 -0.440 -20.166 1.00 98.19 255 LEU A O 1
ATOM 1935 N N . THR A 1 256 ? 1.974 -1.433 -18.357 1.00 98.50 256 THR A N 1
ATOM 1936 C CA . THR A 1 256 ? 1.647 -2.696 -19.033 1.00 98.50 256 THR A CA 1
ATOM 1937 C C . THR A 1 256 ? 0.742 -2.483 -20.249 1.00 98.50 256 THR A C 1
ATOM 1939 O O . THR A 1 256 ? 1.062 -2.971 -21.331 1.00 98.50 256 THR A O 1
ATOM 1942 N N . ASP A 1 257 ? -0.360 -1.742 -20.110 1.00 97.62 257 ASP A N 1
ATOM 1943 C CA . ASP A 1 257 ? -1.312 -1.500 -21.203 1.00 97.62 257 ASP A CA 1
ATOM 1944 C C . ASP A 1 257 ? -0.642 -0.750 -22.369 1.00 97.62 257 ASP A C 1
ATOM 1946 O O . ASP A 1 257 ? -0.825 -1.119 -23.534 1.00 97.62 257 ASP A O 1
ATOM 1950 N N . LYS A 1 258 ? 0.200 0.252 -22.070 1.00 97.69 258 LYS A N 1
ATOM 1951 C CA . LYS A 1 258 ? 0.995 0.959 -23.083 1.00 97.69 258 LYS A CA 1
ATOM 1952 C C . LYS A 1 258 ? 1.953 0.005 -23.797 1.00 97.69 258 LYS A C 1
ATOM 1954 O O . LYS A 1 258 ? 1.983 -0.008 -25.023 1.00 97.69 258 LYS A O 1
ATOM 1959 N N . THR A 1 259 ? 2.699 -0.814 -23.055 1.00 98.19 259 THR A N 1
ATOM 1960 C CA . THR A 1 259 ? 3.642 -1.779 -23.642 1.00 98.19 259 THR A CA 1
ATOM 1961 C C . THR A 1 259 ? 2.950 -2.784 -24.542 1.00 98.19 259 THR A C 1
ATOM 1963 O O . THR A 1 259 ? 3.397 -3.017 -25.659 1.00 98.19 259 THR A O 1
ATOM 1966 N N . ARG A 1 260 ? 1.821 -3.337 -24.103 1.00 98.31 260 ARG A N 1
ATOM 1967 C CA . ARG A 1 260 ? 1.046 -4.285 -24.906 1.00 98.31 260 ARG A CA 1
ATOM 1968 C C . ARG A 1 260 ? 0.530 -3.645 -26.191 1.00 98.31 260 ARG A C 1
ATOM 1970 O O . ARG A 1 260 ? 0.678 -4.247 -27.248 1.00 98.31 260 ARG A O 1
ATOM 1977 N N . THR A 1 261 ? 0.035 -2.410 -26.115 1.00 97.50 261 THR A N 1
ATOM 1978 C CA . THR A 1 261 ? -0.430 -1.656 -27.290 1.00 97.50 261 THR A CA 1
ATOM 1979 C C . THR A 1 261 ? 0.684 -1.459 -28.323 1.00 97.50 261 THR A C 1
ATOM 1981 O O . THR A 1 261 ? 0.480 -1.756 -29.496 1.00 97.50 261 THR A O 1
ATOM 1984 N N . GLU A 1 262 ? 1.876 -1.022 -27.900 1.00 96.56 262 GLU A N 1
ATOM 1985 C CA . GLU A 1 262 ? 3.037 -0.836 -28.794 1.00 96.56 262 GLU A CA 1
ATOM 1986 C C . GLU A 1 262 ? 3.520 -2.158 -29.418 1.00 96.56 262 GLU A C 1
ATOM 1988 O O . GLU A 1 262 ? 4.035 -2.181 -30.534 1.00 96.56 262 GLU A O 1
ATOM 1993 N N . LEU A 1 263 ? 3.324 -3.281 -28.719 1.00 96.75 263 LEU A N 1
ATOM 1994 C CA . LEU A 1 263 ? 3.628 -4.623 -29.222 1.00 96.75 263 LEU A CA 1
ATOM 1995 C C . LEU A 1 263 ? 2.497 -5.235 -30.071 1.00 96.75 263 LEU A C 1
ATOM 1997 O O . LEU A 1 263 ? 2.641 -6.364 -30.540 1.00 96.75 263 LEU A O 1
ATOM 2001 N N . GLY A 1 264 ? 1.374 -4.533 -30.260 1.00 97.38 264 GLY A N 1
ATOM 2002 C CA . GLY A 1 264 ? 0.205 -5.055 -30.976 1.00 97.38 264 GLY A CA 1
ATOM 2003 C C . GLY A 1 264 ? -0.506 -6.203 -30.250 1.00 97.38 264 GLY A C 1
ATOM 2004 O O . GLY A 1 264 ? -1.129 -7.047 -30.893 1.00 97.38 264 GLY A O 1
ATOM 2005 N N . LEU A 1 265 ? -0.382 -6.268 -28.924 1.00 97.62 265 LEU A N 1
ATOM 2006 C CA . LEU A 1 265 ? -1.043 -7.248 -28.068 1.00 97.62 265 LEU A CA 1
ATOM 2007 C C . LEU A 1 265 ? -2.362 -6.686 -27.523 1.00 97.62 265 LEU A C 1
ATOM 2009 O O . LEU A 1 265 ? -2.469 -5.499 -27.219 1.00 97.62 265 LEU A O 1
ATOM 2013 N N . GLU A 1 266 ? -3.338 -7.570 -27.319 1.00 96.88 266 GLU A N 1
ATOM 2014 C CA . GLU A 1 266 ? -4.605 -7.235 -26.657 1.00 96.88 266 GLU A CA 1
ATOM 2015 C C . GLU A 1 266 ? -4.389 -6.719 -25.231 1.00 96.88 266 GLU A C 1
ATOM 2017 O O . GLU A 1 266 ? -3.393 -7.051 -24.586 1.00 96.88 266 GLU A O 1
ATOM 2022 N N . VAL A 1 267 ? -5.345 -5.958 -24.702 1.00 95.00 267 VAL A N 1
ATOM 2023 C CA . VAL A 1 267 ? -5.329 -5.471 -23.312 1.00 95.00 267 VAL A CA 1
ATOM 2024 C C . VAL A 1 267 ? -5.183 -6.638 -22.324 1.00 95.00 267 VAL A C 1
ATOM 2026 O O . VAL A 1 267 ? -5.766 -7.701 -22.520 1.00 95.00 267 VAL A O 1
ATOM 2029 N N . SER A 1 268 ? -4.386 -6.454 -21.265 1.00 95.19 268 SER A N 1
ATOM 2030 C CA . SER A 1 268 ? -4.140 -7.513 -20.275 1.00 95.19 268 SER A CA 1
ATOM 2031 C C . SER A 1 268 ? -5.400 -7.849 -19.469 1.00 95.19 268 SER A C 1
ATOM 2033 O O . SER A 1 268 ? -6.082 -6.936 -18.984 1.00 95.19 268 SER A O 1
ATOM 2035 N N . ASP A 1 269 ? -5.645 -9.148 -19.286 1.00 94.25 269 ASP A N 1
ATOM 2036 C CA . ASP A 1 269 ? -6.681 -9.760 -18.444 1.00 94.25 269 ASP A CA 1
ATOM 2037 C C . ASP A 1 269 ? -6.220 -10.004 -16.994 1.00 94.25 269 ASP A C 1
ATOM 2039 O O . ASP A 1 269 ? -7.024 -10.381 -16.147 1.00 94.25 269 ASP A O 1
ATOM 2043 N N . VAL A 1 270 ? -4.945 -9.736 -16.690 1.00 96.69 270 VAL A N 1
ATOM 2044 C CA . VAL A 1 270 ? -4.349 -9.905 -15.351 1.00 96.69 270 VAL A CA 1
ATOM 2045 C C . VAL A 1 270 ? -4.977 -8.983 -14.301 1.00 96.69 270 VAL A C 1
ATOM 2047 O O . VAL A 1 270 ? -4.989 -9.326 -13.122 1.00 96.69 270 VAL A O 1
ATOM 2050 N N . PHE A 1 271 ? -5.467 -7.811 -14.712 1.00 96.88 271 PHE A N 1
ATOM 2051 C CA . PHE A 1 271 ? -5.957 -6.787 -13.791 1.00 96.88 271 PHE A CA 1
ATOM 2052 C C . PHE A 1 271 ? -7.479 -6.785 -13.697 1.00 96.88 271 PHE A C 1
ATOM 2054 O O . PHE A 1 271 ? -8.177 -6.703 -14.711 1.00 96.88 271 PHE A O 1
ATOM 2061 N N . LEU A 1 272 ? -7.985 -6.707 -12.471 1.00 94.12 272 LEU A N 1
ATOM 2062 C CA . LEU A 1 272 ? -9.333 -6.255 -12.188 1.00 94.12 272 LEU A CA 1
ATOM 2063 C C . LEU A 1 272 ? -9.479 -4.813 -12.690 1.00 94.12 272 LEU A C 1
ATOM 2065 O O . LEU A 1 272 ? -8.663 -3.917 -12.430 1.00 94.12 272 LEU A O 1
ATOM 2069 N N . ARG A 1 273 ? -10.540 -4.580 -13.460 1.00 90.44 273 ARG A N 1
ATOM 2070 C CA . ARG A 1 273 ? -10.868 -3.262 -14.007 1.00 90.44 273 ARG A CA 1
ATOM 2071 C C . ARG A 1 273 ? -12.172 -2.767 -13.389 1.00 90.44 273 ARG A C 1
ATOM 2073 O O . ARG A 1 273 ? -13.041 -3.586 -13.086 1.00 90.44 273 ARG A O 1
ATOM 2080 N N . PRO A 1 274 ? -12.323 -1.445 -13.188 1.00 84.12 274 PRO A N 1
ATOM 2081 C CA . PRO A 1 274 ? -13.591 -0.889 -12.746 1.00 84.12 274 PRO A CA 1
ATOM 2082 C C . PRO A 1 274 ? -14.694 -1.297 -13.722 1.00 84.12 274 PRO A C 1
ATOM 2084 O O . PRO A 1 274 ? -14.555 -1.104 -14.932 1.00 84.12 274 PRO A O 1
ATOM 2087 N N . VAL A 1 275 ? -15.777 -1.866 -13.202 1.00 74.62 275 VAL A N 1
ATOM 2088 C CA . VAL A 1 275 ? -16.970 -2.129 -14.005 1.00 74.62 275 VAL A CA 1
ATOM 2089 C C . VAL A 1 275 ? -17.730 -0.813 -14.111 1.00 74.62 275 VAL A C 1
ATOM 2091 O O . VAL A 1 275 ? -18.113 -0.230 -13.098 1.00 74.62 275 VAL A O 1
ATOM 2094 N N . ASP A 1 276 ? -17.908 -0.311 -15.332 1.00 56.97 276 ASP A N 1
ATOM 2095 C CA . ASP A 1 276 ? -18.724 0.879 -15.571 1.00 56.97 276 ASP A CA 1
ATOM 2096 C C . ASP A 1 276 ? -20.174 0.556 -15.144 1.00 56.97 276 ASP A C 1
ATOM 2098 O O . ASP A 1 276 ? -20.729 -0.426 -15.652 1.00 56.97 276 ASP A O 1
ATOM 2102 N N . PRO A 1 277 ? -20.821 1.329 -14.245 1.00 54.31 277 PRO A N 1
ATOM 2103 C CA . PRO A 1 277 ? -22.170 1.028 -13.744 1.00 54.31 277 PRO A CA 1
ATOM 2104 C C . PRO A 1 277 ? -23.241 0.893 -14.838 1.00 54.31 277 PRO A C 1
ATOM 2106 O O . PRO A 1 277 ? -24.346 0.425 -14.581 1.00 54.31 277 PRO A O 1
ATOM 2109 N N . LYS A 1 278 ? -22.937 1.329 -16.067 1.00 43.78 278 LYS A N 1
ATOM 2110 C CA . LYS A 1 278 ? -23.810 1.195 -17.240 1.00 43.78 278 LYS A CA 1
ATOM 2111 C C . LYS A 1 278 ? -23.735 -0.167 -17.941 1.00 43.78 278 LYS A C 1
ATOM 2113 O O . LYS A 1 278 ? -24.587 -0.424 -18.783 1.00 43.78 278 LYS A O 1
ATOM 2118 N N . ASN A 1 279 ? -22.768 -1.020 -17.601 1.00 38.12 279 ASN A N 1
ATOM 2119 C CA . ASN A 1 279 ? -22.583 -2.346 -18.206 1.00 38.12 279 ASN A CA 1
ATOM 2120 C C . ASN A 1 279 ? -22.858 -3.515 -17.246 1.00 38.12 279 ASN A C 1
ATOM 2122 O O . ASN A 1 279 ? -22.743 -4.670 -17.647 1.00 38.12 279 ASN A O 1
ATOM 2126 N N . SER A 1 280 ? -23.266 -3.245 -16.006 1.00 36.00 280 SER A N 1
ATOM 2127 C CA . SER A 1 280 ? -23.883 -4.240 -15.125 1.00 36.00 280 SER A CA 1
ATOM 2128 C C . SER A 1 280 ? -25.359 -4.395 -15.506 1.00 36.00 280 SER A C 1
ATOM 2130 O O . SER A 1 280 ? -26.221 -3.705 -14.961 1.00 36.00 280 SER A O 1
ATOM 2132 N N . SER A 1 281 ? -25.616 -5.225 -16.521 1.00 33.03 281 SER A N 1
ATOM 2133 C CA . SER A 1 281 ? -26.951 -5.730 -16.883 1.00 33.03 281 SER A CA 1
ATOM 2134 C C . SER A 1 281 ? -27.182 -7.104 -16.275 1.00 33.03 281 SER A C 1
ATOM 2136 O O . SER A 1 281 ? -26.212 -7.894 -16.270 1.00 33.03 281 SER A O 1
#

Secondary structure (DSSP, 8-state):
-HHHHTT-BTTHHHHHHHGGGSHHHHHHHHHHHHH--B-GGGHHHHHHHHTT-HHHHHHHHHHHTTHHHHTSPPPPS-EEEEEEEEEEEEEHHHHS-GGGGGGTTSHHHHGGGTTTTTSSSHHHHHHHHHTTSS-EEEEEEEEEESS--HHHHHHHHHHHSEEPTT-TT-EE--EEEEEEE-HHHHHHHHTTT-EEEE---TT--TT-EEEEETTTTEEEETTS-EEEE---SSTTHHHHHHHTSHHHHHHHHHHHHHHHHHTTPPPPSSS--PPPTTS--

Radius of gyration: 21.07 Å; chains: 1; bounding box: 56×41×58 Å

InterPro domains:
  IPR015928 Aconitase/3-isopropylmalate dehydratase, swivel [G3DSA:3.20.19.10] (75-263)
  IPR015929 Aconitase B, swivel [PF06434] (82-280)
  IPR015929 Aconitase B, swivel [cd01576] (84-214)
  IPR015933 Aconitase B, HEAT-like domain [PF11791] (3-69)
  IPR036288 Aconitase B, HEAT-like domain superfamily [G3DSA:1.25.40.310] (1-74)
  IPR036288 Aconitase B, HEAT-like domain superfamily [SSF74778] (2-72)

Organism: NCBI:txid408172

Foldseek 3Di:
DQVLLLVLDDPSQVVLLVLCVPPVRNVVSLVSLLLRLHCPPVLVVLVVCLVPRVSSVSSLVSLLVLVNQVVFDFDDQKAKAWEDEQEDADELCLQQPPVLPVCLVQLVVRLVSHNVVRDPPSVVLLVVLCVVVGAYEYEYAEYHDDDQDLSSVSSVCLSRFADDPPDPRGGFEHHYEYCHYDPSRVQSNQQQLYQYFNKDCVPRDHGFIWMDRQVQQFIAGPVRDTPIGGHRPPPQSRSSNSLSHPVSSVSSLVSNQVSCVVVVHDRDPPGDDGDDPVPPD

pLDDT: mean 95.63, std 8.18, range [33.03, 98.81]

Sequence (281 aa):
TFLLGTMLGGYSINSLIDLLDIDETAETACKALSHSILIYEAYQSVLDKSAHNAYAKKIVDSWASAEWFTSKEPLPESINAVVFRVDGETNTDDLSPATEAWSRPDIPLHAQAMLVKKMDKPLETIEKLKEKGLPLAYVGDVVGTGSSRKSAINSVLWHMGESIDYIPNKNTGGIVLGGKIAPIFFNTAEDSGALPIECDVSKLKMGDEITIHPFQGIITNSSGETISTFDLTPSTMPDEVRAGGRIPLIIGRGLTDKTRTELGLEVSDVFLRPVDPKNSS